Protein AF-A0A952MXB7-F1 (afdb_monomer)

Mean predicted aligned error: 5.6 Å

Radius of gyration: 22.96 Å; Cα contacts (8 Å, |Δi|>4): 445; chains: 1; bounding box: 54×42×64 Å

Structure (mmCIF, N/CA/C/O backbone):
data_AF-A0A952MXB7-F1
#
_entry.id   AF-A0A952MXB7-F1
#
loop_
_atom_site.group_PDB
_atom_site.id
_atom_site.type_symbol
_atom_site.label_atom_id
_atom_site.label_alt_id
_atom_site.label_comp_id
_atom_site.label_asym_id
_atom_site.label_entity_id
_atom_site.label_seq_id
_atom_site.pdbx_PDB_ins_code
_atom_site.Cartn_x
_atom_site.Cartn_y
_atom_site.Cartn_z
_atom_site.occupancy
_atom_site.B_iso_or_equiv
_atom_site.auth_seq_id
_atom_site.auth_comp_id
_atom_site.auth_asym_id
_atom_site.auth_atom_id
_atom_site.pdbx_PDB_model_num
ATOM 1 N N . MET A 1 1 ? -12.093 -5.273 -10.215 1.00 31.50 1 MET A N 1
ATOM 2 C CA . MET A 1 1 ? -11.110 -5.907 -9.303 1.00 31.50 1 MET A CA 1
ATOM 3 C C . MET A 1 1 ? -10.272 -6.924 -10.078 1.00 31.50 1 MET A C 1
ATOM 5 O O . MET A 1 1 ? -10.549 -8.117 -10.030 1.00 31.50 1 MET A O 1
ATOM 9 N N . LYS A 1 2 ? -9.270 -6.465 -10.840 1.00 29.22 2 LYS A N 1
ATOM 10 C CA . LYS A 1 2 ? -8.256 -7.355 -11.421 1.00 29.22 2 LYS A CA 1
ATOM 11 C C . LYS A 1 2 ? -7.166 -7.580 -10.369 1.00 29.22 2 LYS A C 1
ATOM 13 O O . LYS A 1 2 ? -6.395 -6.688 -10.064 1.00 29.22 2 LYS A O 1
ATOM 18 N N . ARG A 1 3 ? -7.217 -8.777 -9.780 1.00 37.22 3 ARG A N 1
ATOM 19 C CA . ARG A 1 3 ? -6.098 -9.594 -9.290 1.00 37.22 3 ARG A CA 1
ATOM 20 C C . ARG A 1 3 ? -4.976 -8.861 -8.527 1.00 37.22 3 ARG A C 1
ATOM 22 O O . ARG A 1 3 ? -3.886 -8.675 -9.049 1.00 37.22 3 ARG A O 1
ATOM 29 N N . ILE A 1 4 ? -5.149 -8.726 -7.209 1.00 41.25 4 ILE A N 1
ATOM 30 C CA . ILE A 1 4 ? -4.092 -9.254 -6.331 1.00 41.25 4 ILE A CA 1
ATOM 31 C C . ILE A 1 4 ? -4.212 -10.775 -6.474 1.00 41.25 4 ILE A C 1
ATOM 33 O O . ILE A 1 4 ? -4.969 -11.427 -5.759 1.00 41.25 4 ILE A O 1
ATOM 37 N N . GLU A 1 5 ? -3.593 -11.330 -7.516 1.00 37.69 5 GLU A N 1
ATOM 38 C CA . GLU A 1 5 ? -3.485 -12.775 -7.677 1.00 37.69 5 GLU A CA 1
ATOM 39 C C . GLU A 1 5 ? -2.505 -13.247 -6.612 1.00 37.69 5 GLU A C 1
ATOM 41 O O . GLU A 1 5 ? -1.284 -13.193 -6.787 1.00 37.69 5 GLU A O 1
ATOM 46 N N . ILE A 1 6 ? -3.037 -13.622 -5.453 1.00 42.53 6 ILE A N 1
ATOM 47 C CA . ILE A 1 6 ? -2.193 -14.060 -4.359 1.00 42.53 6 ILE A CA 1
ATOM 48 C C . ILE A 1 6 ? -1.683 -15.465 -4.697 1.00 42.53 6 ILE A C 1
ATOM 50 O O . ILE A 1 6 ? -2.365 -16.467 -4.491 1.00 42.53 6 ILE A O 1
ATOM 54 N N . LYS A 1 7 ? -0.503 -15.540 -5.324 1.00 35.44 7 LYS A N 1
ATOM 55 C CA . LYS A 1 7 ? 0.153 -16.814 -5.643 1.00 35.44 7 LYS A CA 1
ATOM 56 C C . LYS A 1 7 ? 0.918 -17.291 -4.406 1.00 35.44 7 LYS A C 1
ATOM 58 O O . LYS A 1 7 ? 1.881 -16.649 -3.991 1.00 35.44 7 LYS A O 1
ATOM 63 N N . TYR A 1 8 ? 0.503 -18.426 -3.849 1.00 50.00 8 TYR A N 1
ATOM 64 C CA . TYR A 1 8 ? 1.076 -19.029 -2.644 1.00 50.00 8 TYR A CA 1
ATOM 65 C C . TYR A 1 8 ? 1.918 -20.263 -2.948 1.00 50.00 8 TYR A C 1
ATOM 67 O O . TYR A 1 8 ? 1.489 -21.134 -3.700 1.00 50.00 8 TYR A O 1
ATOM 75 N N . LYS A 1 9 ? 3.076 -20.383 -2.290 1.00 36.03 9 LYS A N 1
ATOM 76 C CA . LYS A 1 9 ? 3.801 -21.651 -2.142 1.00 36.03 9 LYS A CA 1
ATOM 77 C C . LYS A 1 9 ? 3.399 -22.282 -0.804 1.00 36.03 9 LYS A C 1
ATOM 79 O O . LYS A 1 9 ? 3.730 -21.727 0.235 1.00 36.03 9 LYS A O 1
ATOM 84 N N . GLU A 1 10 ? 2.627 -23.372 -0.876 1.00 35.47 10 GLU A N 1
ATOM 85 C CA . GLU A 1 10 ? 2.852 -24.671 -0.195 1.00 35.47 10 GLU A CA 1
ATOM 86 C C . GLU A 1 10 ? 1.584 -25.486 0.134 1.00 35.47 10 GLU A C 1
ATOM 88 O O . GLU A 1 10 ? 1.732 -26.687 0.317 1.00 35.47 10 GLU A O 1
ATOM 93 N N . LYS A 1 11 ? 0.346 -24.954 0.132 1.00 36.06 11 LYS A N 1
ATOM 94 C CA . LYS A 1 11 ? -0.869 -25.779 0.408 1.00 36.06 11 LYS A CA 1
ATOM 95 C C . LYS A 1 11 ? -2.176 -25.305 -0.264 1.00 36.06 11 LYS A C 1
ATOM 97 O O . LYS A 1 11 ? -3.197 -25.155 0.399 1.00 36.06 11 LYS A O 1
ATOM 102 N N . GLY A 1 12 ? -2.170 -25.110 -1.582 1.00 51.19 12 GLY A N 1
ATOM 103 C CA . GLY A 1 12 ? -3.381 -24.762 -2.344 1.00 51.19 12 GLY A CA 1
ATOM 104 C C . GLY A 1 12 ? -3.705 -23.261 -2.361 1.00 51.19 12 GLY A C 1
ATOM 105 O O . GLY A 1 12 ? -3.232 -22.482 -1.535 1.00 51.19 12 GLY A O 1
ATOM 106 N N . TYR A 1 13 ? -4.459 -22.838 -3.376 1.00 57.91 13 TYR A N 1
ATOM 107 C CA . TYR A 1 13 ? -4.783 -21.434 -3.630 1.00 57.91 13 TYR A CA 1
ATOM 108 C C . TYR A 1 13 ? -5.921 -20.969 -2.713 1.00 57.91 13 TYR A C 1
ATOM 110 O O . TYR A 1 13 ? -7.040 -21.465 -2.822 1.00 57.91 13 TYR A O 1
ATOM 118 N N . TYR A 1 14 ? -5.664 -19.988 -1.843 1.00 61.75 14 TYR A N 1
ATOM 119 C CA . TYR A 1 14 ? -6.739 -19.295 -1.134 1.00 61.75 14 TYR A CA 1
ATOM 120 C C . TYR A 1 14 ? -7.438 -18.315 -2.078 1.00 61.75 14 TYR A C 1
ATOM 122 O O . TYR A 1 14 ? -6.826 -17.394 -2.619 1.00 61.75 14 TYR A O 1
ATOM 130 N N . THR A 1 15 ? -8.745 -18.477 -2.229 1.00 82.19 15 THR A N 1
ATOM 131 C CA . THR A 1 15 ? -9.635 -17.438 -2.749 1.00 82.19 15 THR A CA 1
ATOM 132 C C . THR A 1 15 ? -9.718 -16.279 -1.755 1.00 82.19 15 THR A C 1
ATOM 134 O O . THR A 1 15 ? -9.583 -16.466 -0.544 1.00 82.19 15 THR A O 1
ATOM 137 N N . LEU A 1 16 ? -10.009 -15.073 -2.250 1.00 84.12 16 LEU A N 1
ATOM 138 C CA . LEU A 1 16 ? -10.206 -13.894 -1.399 1.00 84.12 16 LEU A CA 1
ATOM 139 C C . LEU A 1 16 ? -11.258 -14.145 -0.306 1.00 84.12 16 LEU A C 1
ATOM 141 O O . LEU A 1 16 ? -11.043 -13.808 0.853 1.00 84.12 16 LEU A O 1
ATOM 145 N N . SER A 1 17 ? -12.347 -14.833 -0.653 1.00 87.81 17 SER A N 1
ATOM 146 C CA . SER A 1 17 ? -13.407 -15.179 0.294 1.00 87.81 17 SER A CA 1
ATOM 147 C C . SER A 1 17 ? -12.966 -16.169 1.374 1.00 87.81 17 SER A C 1
ATOM 149 O O . SER A 1 17 ? -13.490 -16.123 2.484 1.00 87.81 17 SER A O 1
ATOM 151 N N . GLN A 1 18 ? -12.012 -17.065 1.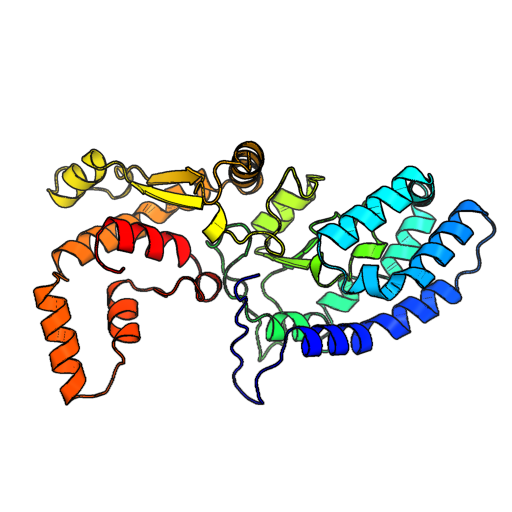095 1.00 90.12 18 GLN A N 1
ATOM 152 C CA . GLN A 1 18 ? -11.422 -17.905 2.145 1.00 90.12 18 GLN A CA 1
ATOM 153 C C . GLN A 1 18 ? -10.598 -17.058 3.119 1.00 90.12 18 GLN A C 1
ATOM 155 O O . GLN A 1 18 ? -10.765 -17.206 4.328 1.00 90.12 18 GLN A O 1
ATOM 160 N N . VAL A 1 19 ? -9.791 -16.120 2.610 1.00 91.50 19 VAL A N 1
ATOM 161 C CA . VAL A 1 19 ? -9.003 -15.201 3.448 1.00 91.50 19 VAL A CA 1
ATOM 162 C C . VAL A 1 19 ? -9.908 -14.347 4.339 1.00 91.50 19 VAL A C 1
ATOM 164 O O . VAL A 1 19 ? -9.654 -14.233 5.535 1.00 91.50 19 VAL A O 1
ATOM 167 N N . GLU A 1 20 ? -10.993 -13.792 3.793 1.00 95.00 20 GLU A N 1
ATOM 168 C CA . GLU A 1 20 ? -11.977 -13.010 4.557 1.00 95.00 20 GLU A CA 1
ATOM 169 C C . GLU A 1 20 ? -12.606 -13.828 5.695 1.00 95.00 20 GLU A C 1
ATOM 171 O O . GLU A 1 20 ? -12.707 -13.345 6.828 1.00 95.00 20 GLU A O 1
ATOM 176 N N . ARG A 1 21 ? -13.000 -15.080 5.419 1.00 95.69 21 ARG A N 1
ATOM 177 C CA . ARG A 1 21 ? -13.576 -15.979 6.431 1.00 95.69 21 ARG A CA 1
ATOM 178 C C . ARG A 1 21 ? -12.585 -16.297 7.545 1.00 95.69 21 ARG A C 1
ATOM 180 O O . ARG A 1 21 ? -12.950 -16.217 8.718 1.00 95.69 21 ARG A O 1
ATOM 187 N N . GLU A 1 22 ? -11.342 -16.620 7.200 1.00 96.12 22 GLU A N 1
ATOM 188 C CA . GLU A 1 22 ? -10.300 -16.889 8.194 1.00 96.12 22 GLU A CA 1
ATOM 189 C C . GLU A 1 22 ? -9.961 -15.645 9.014 1.00 96.12 22 GLU A C 1
ATOM 191 O O . GLU A 1 22 ? -9.894 -15.714 10.242 1.00 96.12 22 GLU A O 1
ATOM 196 N N . PHE A 1 23 ? -9.834 -14.483 8.367 1.00 97.00 23 PHE A N 1
ATOM 197 C CA . PHE A 1 23 ? -9.598 -13.219 9.058 1.00 97.00 23 PHE A CA 1
ATOM 198 C C . PHE A 1 23 ? -10.696 -12.943 10.092 1.00 97.00 23 PHE A C 1
ATOM 200 O O . PHE A 1 23 ? -10.390 -12.656 11.254 1.00 97.00 23 PHE A O 1
ATOM 207 N N . LEU A 1 24 ? -11.972 -13.102 9.712 1.00 97.94 24 LEU A N 1
ATOM 208 C CA . LEU A 1 24 ? -13.101 -12.977 10.636 1.00 97.94 24 LEU A CA 1
ATOM 209 C C . LEU A 1 24 ? -12.998 -13.959 11.803 1.00 97.94 24 LEU A C 1
ATOM 211 O O . LEU A 1 24 ? -13.116 -13.530 12.953 1.00 97.94 24 LEU A O 1
ATOM 215 N N . ALA A 1 25 ? -12.740 -15.242 11.537 1.00 97.81 25 ALA A N 1
ATOM 216 C CA . ALA A 1 25 ? -12.610 -16.262 12.578 1.00 97.81 25 ALA A CA 1
ATOM 217 C C . ALA A 1 25 ? -11.509 -15.915 13.601 1.00 97.81 25 ALA A C 1
ATOM 219 O O . ALA A 1 25 ? -11.674 -16.132 14.802 1.00 97.81 25 ALA A O 1
ATOM 220 N N . LEU A 1 26 ? -10.410 -15.302 13.148 1.00 96.88 26 LEU A N 1
ATOM 221 C CA . LEU A 1 26 ? -9.270 -14.930 13.989 1.00 96.88 26 LEU A CA 1
ATOM 222 C C . LEU A 1 26 ? -9.509 -13.696 14.877 1.00 96.88 26 LEU A C 1
ATOM 224 O O . LEU A 1 26 ? -8.910 -13.586 15.959 1.00 96.88 26 LEU A O 1
ATOM 228 N N . VAL A 1 27 ? -10.318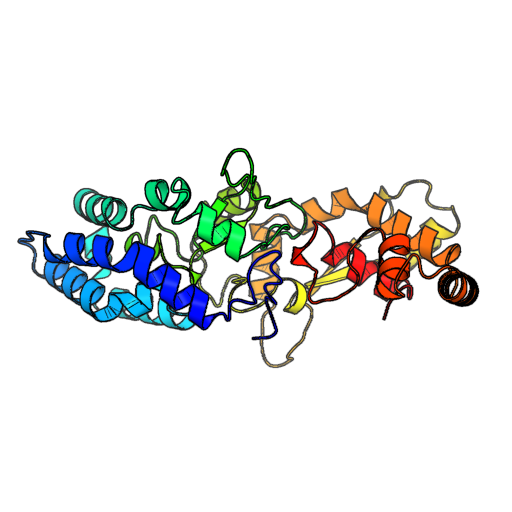 -12.727 14.431 1.00 97.75 27 VAL A N 1
ATOM 229 C CA . VAL A 1 27 ? -10.434 -11.418 15.110 1.00 97.75 27 VAL A CA 1
ATOM 230 C C . VAL A 1 27 ? -11.820 -11.131 15.684 1.00 97.75 27 VAL A C 1
ATOM 232 O O . VAL A 1 27 ? -11.905 -10.560 16.778 1.00 97.75 27 VAL A O 1
ATOM 235 N N . LYS A 1 28 ? -12.894 -11.555 15.008 1.00 98.25 28 LYS A N 1
ATOM 236 C CA . LYS A 1 28 ? -14.275 -11.184 15.344 1.00 98.25 28 LYS A CA 1
ATOM 237 C C . LYS A 1 28 ? -14.696 -11.627 16.750 1.00 98.25 28 LYS A C 1
ATOM 239 O O . LYS A 1 28 ? -15.099 -10.744 17.509 1.00 98.25 28 LYS A O 1
ATOM 244 N N . PRO A 1 29 ? -14.529 -12.900 17.178 1.00 98.25 29 PRO A N 1
ATOM 245 C CA . PRO A 1 29 ? -15.079 -13.358 18.461 1.00 98.25 29 PRO A CA 1
ATOM 246 C C . PRO A 1 29 ? -14.534 -12.579 19.664 1.00 98.25 29 PRO A C 1
ATOM 248 O O . PRO A 1 29 ? -15.246 -12.270 20.618 1.00 98.25 29 PRO A O 1
ATOM 251 N N . THR A 1 30 ? -13.248 -12.213 19.617 1.00 97.75 30 THR A N 1
ATOM 252 C CA . THR A 1 30 ? -12.612 -11.444 20.696 1.00 97.75 30 THR A CA 1
ATOM 253 C C . THR A 1 30 ? -13.116 -10.005 20.746 1.00 97.75 30 THR A C 1
ATOM 255 O O . THR A 1 30 ? -13.335 -9.478 21.837 1.00 97.75 30 THR A O 1
ATOM 258 N N . ILE A 1 31 ? -13.262 -9.362 19.586 1.00 98.50 31 ILE A N 1
ATOM 259 C CA . ILE A 1 31 ? -13.729 -7.976 19.488 1.00 98.50 31 ILE A CA 1
ATOM 260 C C . ILE A 1 31 ? -15.191 -7.892 19.924 1.00 98.50 31 ILE A C 1
ATOM 262 O O . ILE A 1 31 ? -15.523 -7.065 20.770 1.00 98.50 31 ILE A O 1
ATOM 266 N N . GLU A 1 32 ? -16.031 -8.791 19.415 1.00 98.50 32 GLU A N 1
ATOM 267 C CA . GLU A 1 32 ? -17.460 -8.855 19.713 1.00 98.50 32 GLU A CA 1
ATOM 268 C C . GLU A 1 32 ? -17.717 -9.023 21.210 1.00 98.50 32 GLU A C 1
ATOM 270 O O . GLU A 1 32 ? -18.355 -8.167 21.820 1.00 98.50 32 GLU A O 1
ATOM 275 N N . ARG A 1 33 ? -17.103 -10.036 21.837 1.00 98.44 33 ARG A N 1
ATOM 276 C CA . ARG A 1 33 ? -17.197 -10.267 23.287 1.00 98.44 33 ARG A CA 1
ATOM 277 C C . ARG A 1 33 ? -16.775 -9.044 24.102 1.00 98.44 33 ARG A C 1
ATOM 279 O O . ARG A 1 33 ? -17.396 -8.706 25.108 1.00 98.44 33 ARG A O 1
ATOM 286 N N . LYS A 1 34 ? -15.690 -8.375 23.701 1.00 98.38 34 LYS A N 1
ATOM 287 C CA . LYS A 1 34 ? -15.213 -7.185 24.414 1.00 98.38 34 LYS A CA 1
ATOM 288 C C . LYS A 1 34 ? -16.178 -6.011 24.259 1.00 98.38 34 LYS A C 1
ATOM 290 O O . LYS A 1 34 ? -16.410 -5.323 25.249 1.00 98.38 34 LYS A O 1
ATOM 295 N N . LEU A 1 35 ? -16.745 -5.794 23.071 1.00 98.19 35 LEU A N 1
ATOM 296 C CA . LEU A 1 35 ? -17.736 -4.742 22.828 1.00 98.19 35 LEU A CA 1
ATOM 297 C C . LEU A 1 35 ? -19.008 -4.972 23.646 1.00 98.19 35 LEU A C 1
ATOM 299 O O . LEU A 1 35 ? -19.450 -4.053 24.332 1.00 98.19 35 LEU A O 1
ATOM 303 N N . THR A 1 36 ? -19.556 -6.187 23.628 1.00 97.25 36 THR A N 1
ATOM 304 C CA . THR A 1 36 ? -20.791 -6.520 24.356 1.00 97.25 36 THR A CA 1
ATOM 305 C C . THR A 1 36 ? -20.612 -6.465 25.873 1.00 97.25 36 THR A C 1
ATOM 307 O O . THR A 1 36 ? -21.534 -6.081 26.585 1.00 97.25 36 THR A O 1
ATOM 310 N N . SER A 1 37 ? -19.406 -6.735 26.383 1.00 97.00 37 SER A N 1
ATOM 311 C CA . SER A 1 37 ? -19.099 -6.604 27.816 1.00 97.00 37 SER A CA 1
ATOM 312 C C . SER A 1 37 ? -18.952 -5.155 28.322 1.00 97.00 37 SER A C 1
ATOM 314 O O . SER A 1 37 ? -18.762 -4.930 29.522 1.00 97.00 37 SER A O 1
ATOM 316 N N . LEU A 1 38 ? -19.002 -4.141 27.443 1.00 95.75 38 LEU A N 1
ATOM 317 C CA . LEU A 1 38 ? -18.820 -2.746 27.846 1.00 95.75 38 LEU A CA 1
ATOM 318 C C . LEU A 1 38 ? -20.002 -2.233 28.678 1.00 95.75 38 LEU A C 1
ATOM 320 O O . LEU A 1 38 ? -21.058 -1.879 28.161 1.00 95.75 38 LEU A O 1
ATOM 324 N N . LYS A 1 39 ? -19.761 -2.028 29.974 1.00 94.25 39 LYS A N 1
ATOM 325 C CA . LYS A 1 39 ? -20.657 -1.241 30.829 1.00 94.25 39 LYS A CA 1
ATOM 326 C C . LYS A 1 39 ? -20.515 0.2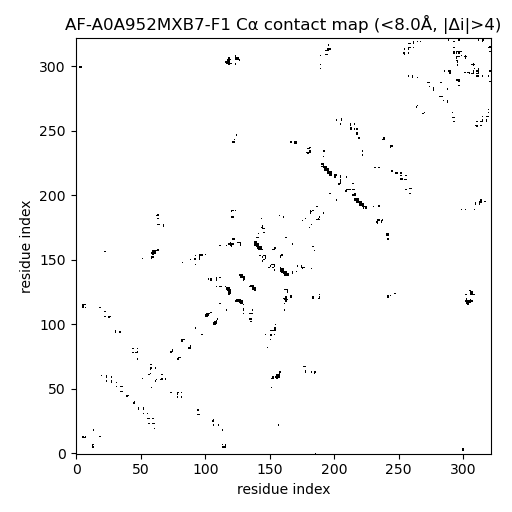49 30.495 1.00 94.25 39 LYS A C 1
ATOM 328 O O . LYS A 1 39 ? -19.442 0.841 30.673 1.00 94.25 39 LYS A O 1
ATOM 333 N N . LEU A 1 40 ? -21.588 0.848 29.978 1.00 95.50 40 LEU A N 1
ATOM 334 C CA . LEU A 1 40 ? -21.663 2.253 29.564 1.00 95.50 40 LEU A CA 1
ATOM 335 C C . LEU A 1 40 ? -22.868 2.925 30.225 1.00 95.50 40 LEU A C 1
ATOM 337 O O . LEU A 1 40 ? -23.932 2.325 30.304 1.00 95.50 40 LEU A O 1
ATOM 341 N N . ARG A 1 41 ? -22.720 4.175 30.679 1.00 92.31 41 ARG A N 1
ATOM 342 C CA . ARG A 1 41 ? -23.834 4.991 31.206 1.00 92.31 41 ARG A CA 1
ATOM 343 C C . ARG A 1 41 ? -24.397 5.943 30.144 1.00 92.31 41 ARG A C 1
ATOM 345 O O . ARG A 1 41 ? -25.606 6.043 29.987 1.00 92.31 41 ARG A O 1
ATOM 352 N N . ASN A 1 42 ? -23.520 6.571 29.358 1.00 96.06 42 ASN A N 1
ATOM 353 C CA . ASN A 1 42 ? -23.885 7.538 28.320 1.00 96.06 42 ASN A CA 1
ATOM 354 C C . ASN A 1 42 ? -24.651 6.886 27.146 1.00 96.06 42 ASN A C 1
ATOM 356 O O . ASN A 1 42 ? -24.165 5.925 26.543 1.00 96.06 42 ASN A O 1
ATOM 360 N N . LYS A 1 43 ? -25.818 7.450 26.798 1.00 95.69 43 LYS A N 1
ATOM 361 C CA . LYS A 1 43 ? -26.718 6.947 25.745 1.00 95.69 43 LYS A CA 1
ATOM 362 C C . LYS A 1 43 ? -26.065 6.934 24.356 1.00 95.69 43 LYS A C 1
ATOM 364 O O . LYS A 1 43 ? -26.128 5.909 23.689 1.00 95.69 43 LYS A O 1
ATOM 369 N N . LYS A 1 44 ? -25.359 8.001 23.955 1.00 96.31 44 LYS A N 1
ATOM 370 C CA . LYS A 1 44 ? -24.660 8.064 22.653 1.00 96.31 44 LYS A CA 1
ATOM 371 C C . LYS A 1 44 ? -23.568 6.995 22.540 1.00 96.31 44 LYS A C 1
ATOM 373 O O . LYS A 1 44 ? -23.489 6.312 21.525 1.00 96.31 44 LYS A O 1
ATOM 378 N N . ARG A 1 45 ? -22.788 6.768 23.606 1.00 97.50 45 ARG A N 1
ATOM 379 C CA . ARG A 1 45 ? -21.763 5.702 23.640 1.00 97.50 45 ARG A CA 1
ATOM 380 C C . ARG A 1 45 ? -22.382 4.310 23.519 1.00 97.50 45 ARG A C 1
ATOM 382 O O . ARG A 1 45 ? -21.847 3.482 22.787 1.00 97.50 45 ARG A O 1
ATOM 389 N N . LYS A 1 46 ? -23.507 4.057 24.203 1.00 97.62 46 LYS A N 1
ATOM 390 C CA . LYS A 1 46 ? -24.271 2.804 24.056 1.00 97.62 46 LYS A CA 1
ATOM 391 C C . LYS A 1 46 ? -24.726 2.613 22.610 1.00 97.62 46 LYS A C 1
ATOM 393 O O . LYS A 1 46 ? -24.445 1.573 22.028 1.00 97.62 46 LYS A O 1
ATOM 398 N N . SER A 1 47 ? -25.355 3.631 22.020 1.00 98.00 47 SER A N 1
ATOM 399 C CA . SER A 1 47 ? -25.818 3.599 20.629 1.00 98.00 47 SER A CA 1
ATOM 400 C C . SER A 1 47 ? -24.679 3.357 19.638 1.00 98.00 47 SER A C 1
ATOM 402 O O . SER A 1 47 ? -24.836 2.555 18.721 1.00 98.00 47 SER A O 1
ATOM 404 N N . LEU A 1 48 ? -23.513 3.982 19.843 1.00 98.19 48 LEU A N 1
ATOM 405 C CA . LEU A 1 48 ? -22.329 3.715 19.031 1.00 98.19 48 LEU A CA 1
ATOM 406 C C . LEU A 1 48 ? -21.895 2.251 19.148 1.00 98.19 48 LEU A C 1
ATOM 408 O O . LEU A 1 48 ? -21.749 1.596 18.126 1.00 98.19 48 LEU A O 1
ATOM 412 N N . VAL A 1 49 ? -21.736 1.710 20.361 1.00 98.38 49 VAL A N 1
ATOM 413 C CA . VAL A 1 49 ? -21.316 0.308 20.545 1.00 98.38 49 VAL A CA 1
ATOM 414 C C . VAL A 1 49 ? -22.320 -0.678 19.945 1.00 98.38 49 VAL A C 1
ATOM 416 O O . VAL A 1 49 ? -21.897 -1.606 19.264 1.00 98.38 49 VAL A O 1
ATOM 419 N N . ILE A 1 50 ? -23.628 -0.451 20.106 1.00 98.25 50 ILE A N 1
ATOM 420 C CA . ILE A 1 50 ? -24.675 -1.263 19.458 1.00 98.25 50 ILE A CA 1
ATOM 421 C C . ILE A 1 50 ? -24.508 -1.238 17.932 1.00 98.25 50 ILE A C 1
ATOM 423 O O . ILE A 1 50 ? -24.569 -2.278 17.272 1.00 98.25 50 ILE A O 1
ATOM 427 N N . ARG A 1 51 ? -24.232 -0.060 17.361 1.00 98.19 51 ARG A N 1
ATOM 428 C CA . ARG A 1 51 ? -23.986 0.090 15.923 1.00 98.19 51 ARG A CA 1
ATOM 429 C C . ARG A 1 51 ? -22.703 -0.613 15.469 1.00 98.19 51 ARG A C 1
ATOM 431 O O . ARG A 1 51 ? -22.702 -1.212 14.399 1.00 98.19 51 ARG A O 1
ATOM 438 N N . LEU A 1 52 ? -21.640 -0.588 16.278 1.00 98.50 52 LEU A N 1
ATOM 439 C CA . LEU A 1 52 ? -20.399 -1.318 15.993 1.00 98.50 52 LEU A CA 1
ATOM 440 C C . LEU A 1 52 ? -20.619 -2.838 16.010 1.00 98.50 52 LEU A C 1
ATOM 442 O O . LEU A 1 52 ? -20.156 -3.522 15.105 1.00 98.50 52 LEU A O 1
ATOM 446 N N . VAL A 1 53 ? -21.340 -3.364 17.006 1.00 98.38 53 VAL A N 1
ATOM 447 C CA . VAL A 1 53 ? -21.625 -4.806 17.124 1.00 98.38 53 VAL A CA 1
ATOM 448 C C . VAL A 1 53 ? -22.472 -5.291 15.946 1.00 98.38 53 VAL A C 1
ATOM 450 O O . VAL A 1 53 ? -22.087 -6.238 15.266 1.00 98.38 53 VAL A O 1
ATOM 453 N N . SER A 1 54 ? -23.569 -4.594 15.636 1.00 98.00 54 SER A N 1
ATOM 454 C CA . SER A 1 54 ? -24.465 -4.951 14.520 1.00 98.00 54 SER A CA 1
ATOM 455 C C . SER A 1 54 ? -23.807 -4.877 13.136 1.00 98.00 54 SER A C 1
ATOM 457 O O . SER A 1 54 ? -24.270 -5.529 12.208 1.00 98.00 54 SER A O 1
ATOM 459 N N . ASN A 1 55 ? -22.714 -4.120 12.987 1.00 98.50 55 ASN A N 1
ATOM 460 C CA . ASN A 1 55 ? -22.002 -3.939 11.718 1.00 98.50 55 ASN A CA 1
ATOM 461 C C . ASN A 1 55 ? -20.580 -4.517 11.748 1.00 98.50 55 ASN A C 1
ATOM 463 O O . ASN A 1 55 ? -19.737 -4.139 10.934 1.00 98.50 55 ASN A O 1
ATOM 467 N N . LEU A 1 56 ? -20.284 -5.432 12.677 1.00 98.38 56 LEU A N 1
ATOM 468 C CA . LEU A 1 56 ? -18.913 -5.880 12.911 1.00 98.38 56 LEU A CA 1
ATOM 469 C C . LEU A 1 56 ? -18.288 -6.579 11.690 1.00 98.38 56 LEU A C 1
ATOM 471 O O . LEU A 1 56 ? -17.101 -6.404 11.434 1.00 98.38 56 LEU A O 1
ATOM 475 N N . ASN A 1 57 ? -19.072 -7.307 10.889 1.00 98.38 57 ASN A N 1
ATOM 476 C CA . ASN A 1 57 ? -18.578 -7.889 9.634 1.00 98.38 57 ASN A CA 1
ATOM 477 C C . ASN A 1 57 ? -18.164 -6.799 8.633 1.00 98.38 57 ASN A C 1
ATOM 479 O O . ASN A 1 57 ? -17.057 -6.853 8.103 1.00 98.38 57 ASN A O 1
ATOM 483 N N . THR A 1 58 ? -19.009 -5.783 8.427 1.00 98.31 58 THR A N 1
ATOM 484 C CA . THR A 1 58 ? -18.695 -4.627 7.572 1.00 98.31 58 THR A CA 1
ATOM 485 C C . THR A 1 58 ? -17.445 -3.911 8.063 1.00 98.31 58 THR A C 1
ATOM 487 O O . THR A 1 58 ? -16.587 -3.569 7.265 1.00 98.31 58 THR A O 1
ATOM 490 N N . ILE A 1 59 ? -17.292 -3.736 9.375 1.00 98.56 59 ILE A N 1
ATOM 491 C CA . ILE A 1 59 ? -16.099 -3.123 9.964 1.00 98.56 59 ILE A CA 1
ATOM 492 C C . ILE A 1 59 ? -14.841 -3.940 9.661 1.00 98.56 59 ILE A C 1
ATOM 494 O O . ILE A 1 59 ? -13.821 -3.365 9.303 1.00 98.56 59 ILE A O 1
ATOM 498 N N . LEU A 1 60 ? -14.884 -5.264 9.817 1.00 98.56 60 LEU A N 1
ATOM 499 C CA . LEU A 1 60 ? -13.686 -6.106 9.751 1.00 98.56 60 LEU A CA 1
ATOM 500 C C . LEU A 1 60 ? -13.269 -6.473 8.323 1.00 98.56 60 LEU A C 1
ATOM 502 O O . LEU A 1 60 ? -12.071 -6.553 8.060 1.00 98.56 60 LEU A O 1
ATOM 506 N N . ILE A 1 61 ? -14.226 -6.695 7.421 1.00 97.94 61 ILE A N 1
ATOM 507 C CA . ILE A 1 61 ? -13.971 -7.151 6.042 1.00 97.94 61 ILE A CA 1
ATOM 508 C C . ILE A 1 61 ? -14.750 -6.365 4.977 1.00 97.94 61 ILE A C 1
ATOM 510 O O . ILE A 1 61 ? -14.779 -6.762 3.818 1.00 97.94 61 ILE A O 1
ATOM 514 N N . GLY A 1 62 ? -15.403 -5.256 5.324 1.00 97.06 62 GLY A N 1
ATOM 515 C CA . GLY A 1 62 ? -16.048 -4.403 4.327 1.00 97.06 62 GLY A CA 1
ATOM 516 C C . GLY A 1 62 ? -15.016 -3.777 3.395 1.00 97.06 62 GLY A C 1
ATOM 517 O O . GLY A 1 62 ? -13.984 -3.290 3.847 1.00 97.06 62 GLY A O 1
ATOM 518 N N . LYS A 1 63 ? -15.300 -3.770 2.089 1.00 95.25 63 LYS A N 1
ATOM 519 C CA . LYS A 1 63 ? -14.477 -3.074 1.086 1.00 95.25 63 LYS A CA 1
ATOM 520 C C . LYS A 1 63 ? -14.434 -1.563 1.366 1.00 95.25 63 LYS A C 1
ATOM 522 O O . LYS A 1 63 ? -15.346 -1.061 2.028 1.00 95.25 63 LYS A O 1
ATOM 527 N N . PRO A 1 64 ? -13.460 -0.811 0.819 1.00 94.00 64 PRO A N 1
ATOM 528 C CA . PRO A 1 64 ? -13.258 0.596 1.174 1.00 94.00 64 PRO A CA 1
ATOM 529 C C . PRO A 1 64 ? -14.527 1.458 1.113 1.00 94.00 64 PRO A C 1
ATOM 531 O O . PRO A 1 64 ? -14.837 2.139 2.085 1.00 94.00 64 PRO A O 1
ATOM 534 N N . LEU A 1 65 ? -15.327 1.352 0.045 1.00 94.62 65 LEU A N 1
ATOM 535 C CA . LEU A 1 65 ? -16.582 2.106 -0.083 1.00 94.62 65 LEU A CA 1
ATOM 536 C C . LEU A 1 65 ? -17.601 1.771 1.023 1.00 94.62 65 LEU A C 1
ATOM 538 O O . LEU A 1 65 ? -18.295 2.649 1.529 1.00 94.62 65 LEU A O 1
ATOM 542 N N . ALA A 1 66 ? -17.683 0.505 1.443 1.00 96.88 66 ALA A N 1
ATOM 543 C CA . ALA A 1 66 ? -18.560 0.099 2.541 1.00 96.88 66 ALA A CA 1
ATOM 544 C C . ALA A 1 66 ? -18.078 0.661 3.889 1.00 96.88 66 ALA A C 1
ATOM 546 O O . ALA A 1 66 ? -18.900 1.090 4.702 1.00 96.88 66 ALA A O 1
ATOM 547 N N . LEU A 1 67 ? -16.759 0.704 4.113 1.00 96.88 67 LEU A N 1
ATOM 548 C CA . LEU A 1 67 ? -16.164 1.325 5.300 1.00 96.88 67 LEU A CA 1
ATOM 549 C C . LEU A 1 67 ? -16.420 2.833 5.327 1.00 96.88 67 LEU A C 1
ATOM 551 O O . LEU A 1 67 ? -16.823 3.366 6.361 1.00 96.88 67 LEU A O 1
ATOM 555 N N . GLU A 1 68 ? -16.249 3.511 4.192 1.00 95.25 68 GLU A N 1
ATOM 556 C CA . GLU A 1 68 ? -16.523 4.940 4.072 1.00 95.25 68 GLU A CA 1
ATOM 557 C C . GLU A 1 68 ? -17.997 5.248 4.346 1.00 95.25 68 GLU A C 1
ATOM 559 O O . GLU A 1 68 ? -18.308 6.109 5.171 1.00 95.25 68 GLU A O 1
ATOM 564 N N . ASN A 1 69 ? -18.916 4.502 3.727 1.00 96.31 69 ASN A N 1
ATOM 565 C CA . ASN A 1 69 ? -20.352 4.649 3.957 1.00 96.31 69 ASN A CA 1
ATOM 566 C C . ASN A 1 69 ? -20.718 4.419 5.428 1.00 96.31 69 ASN A C 1
ATOM 568 O O . ASN A 1 69 ? -21.521 5.165 5.999 1.00 96.31 69 ASN A O 1
ATOM 572 N N . PHE A 1 70 ? -20.096 3.432 6.077 1.00 97.19 70 PHE A N 1
ATOM 573 C CA . PHE A 1 70 ? -20.277 3.187 7.504 1.00 97.19 70 PHE A CA 1
ATOM 574 C C . PHE A 1 70 ? -19.807 4.377 8.356 1.00 97.19 70 PHE A C 1
ATOM 576 O O . PHE A 1 70 ? -20.550 4.855 9.219 1.00 97.19 70 PHE A O 1
ATOM 583 N N . VAL A 1 71 ? -18.610 4.905 8.080 1.00 95.50 71 VAL A N 1
ATOM 584 C CA . VAL A 1 71 ? -18.051 6.086 8.756 1.00 95.50 71 VAL A CA 1
ATOM 585 C C . VAL A 1 71 ? -18.938 7.315 8.551 1.00 95.50 71 VAL A C 1
ATOM 587 O O . VAL A 1 71 ? -19.301 7.974 9.530 1.00 95.50 71 VAL A O 1
ATOM 590 N N . ARG A 1 72 ? -19.354 7.599 7.309 1.00 95.00 72 ARG A N 1
ATOM 591 C CA . ARG A 1 72 ? -20.275 8.697 6.973 1.00 95.00 72 ARG A CA 1
ATOM 592 C C . ARG A 1 72 ? -21.600 8.548 7.724 1.00 95.00 72 ARG A C 1
ATOM 594 O O . ARG A 1 72 ? -22.092 9.519 8.298 1.00 95.00 72 ARG A O 1
ATOM 601 N N . GLY A 1 73 ? -22.135 7.331 7.814 1.00 96.56 73 GLY A N 1
ATOM 602 C CA . GLY A 1 73 ? -23.352 7.025 8.566 1.00 96.56 73 GLY A CA 1
ATOM 603 C C . GLY A 1 73 ? -23.230 7.261 10.077 1.00 96.56 73 GLY A C 1
ATOM 604 O O . GLY A 1 73 ? -24.171 7.770 10.694 1.00 96.56 73 GLY A O 1
ATOM 605 N N . ILE A 1 74 ? -22.087 6.927 10.688 1.00 96.12 74 ILE A N 1
ATOM 606 C CA . ILE A 1 74 ? -21.804 7.240 12.101 1.00 96.12 74 ILE A CA 1
ATOM 607 C C . ILE A 1 74 ? -21.672 8.754 12.294 1.00 96.12 74 ILE A C 1
ATOM 609 O O . ILE A 1 74 ? -22.287 9.300 13.216 1.00 96.12 74 ILE A O 1
ATOM 613 N N . LYS A 1 75 ? -20.921 9.432 11.416 1.00 94.81 75 LYS A N 1
ATOM 614 C CA . LYS A 1 75 ? -20.718 10.887 11.453 1.00 94.81 75 LYS A CA 1
ATOM 615 C C . LYS A 1 75 ? -22.054 11.633 11.367 1.00 94.81 75 LYS A C 1
ATOM 617 O O . LYS A 1 75 ? -22.343 12.435 12.248 1.00 94.81 75 LYS A O 1
ATOM 622 N N . LYS A 1 76 ? -22.913 11.292 10.397 1.00 96.50 76 LYS A N 1
ATOM 623 C CA . LYS A 1 76 ? -24.249 11.896 10.214 1.00 96.50 76 LYS A CA 1
ATOM 624 C C . LYS A 1 76 ? -25.155 11.724 11.438 1.00 96.50 76 LYS A C 1
ATOM 626 O O . LYS A 1 76 ? -25.925 12.615 11.761 1.00 96.50 76 LYS A O 1
ATOM 631 N N . SER A 1 77 ? -25.042 10.601 12.149 1.00 95.81 77 SER A N 1
ATOM 632 C CA . SER A 1 77 ? -25.806 10.361 13.384 1.00 95.81 77 SER A CA 1
ATOM 633 C C . SER A 1 77 ? -25.264 11.084 14.630 1.00 95.81 77 SER A C 1
ATOM 635 O O . SER A 1 77 ? -25.815 10.919 15.716 1.00 95.81 77 SER A O 1
ATOM 637 N N . GLY A 1 78 ? -24.150 11.820 14.522 1.00 96.31 78 GLY A N 1
ATOM 638 C CA . GLY A 1 78 ? -23.493 12.483 15.657 1.00 96.31 78 GLY A CA 1
ATOM 639 C C . GLY A 1 78 ? -22.886 11.522 16.688 1.00 96.31 78 GLY A C 1
ATOM 640 O O . GLY A 1 78 ? -22.466 11.943 17.766 1.00 96.31 78 GLY A O 1
ATOM 641 N N . LEU A 1 79 ? -22.843 10.218 16.386 1.00 96.50 79 LEU A N 1
ATOM 642 C CA . LEU A 1 79 ? -22.286 9.199 17.275 1.00 96.50 79 LEU A CA 1
ATOM 643 C C . LEU A 1 79 ? -20.756 9.266 17.330 1.00 96.50 79 LEU A C 1
ATOM 645 O O . LEU A 1 79 ? -20.185 8.901 18.360 1.00 96.50 79 LEU A O 1
ATOM 649 N N . LEU A 1 80 ? -20.112 9.760 16.263 1.00 95.06 80 LEU A N 1
ATOM 650 C CA . LEU A 1 80 ? -18.654 9.881 16.172 1.00 95.06 80 LEU A CA 1
ATOM 651 C C . LEU A 1 80 ? -18.078 10.789 17.267 1.00 95.06 80 LEU A C 1
ATOM 653 O O . LEU A 1 80 ? -17.043 10.454 17.826 1.00 95.06 80 LEU A O 1
ATOM 657 N N . ASN A 1 81 ? -18.806 11.837 17.668 1.00 95.81 81 ASN A N 1
ATOM 658 C CA . ASN A 1 81 ? -18.423 12.771 18.740 1.00 95.81 81 ASN A CA 1
ATOM 659 C C . ASN A 1 81 ? -18.242 12.068 20.100 1.00 95.81 81 ASN A C 1
ATOM 661 O O . ASN A 1 81 ? -17.654 12.597 21.036 1.00 95.81 81 ASN A O 1
ATOM 665 N N . SER A 1 82 ? -18.737 10.831 20.246 1.00 95.88 82 SER A N 1
ATOM 666 C CA . SER A 1 82 ? -18.438 10.013 21.426 1.00 95.88 82 SER A CA 1
ATOM 667 C C . SER A 1 82 ? -16.940 9.723 21.578 1.00 95.88 82 SER A C 1
ATOM 669 O O . SER A 1 82 ? -16.509 9.407 22.687 1.00 95.88 82 SER A O 1
ATOM 671 N N . LEU A 1 83 ? -16.176 9.782 20.481 1.00 95.94 83 LEU A N 1
ATOM 672 C CA . LEU A 1 83 ? -14.739 9.513 20.426 1.00 95.94 83 LEU A CA 1
ATOM 673 C C . LEU A 1 83 ? -13.872 10.708 20.828 1.00 95.94 83 LEU A C 1
ATOM 675 O O . LEU A 1 83 ? -12.689 10.504 21.094 1.00 95.94 83 LEU A O 1
ATOM 679 N N . ASP A 1 84 ? -14.455 11.901 20.960 1.00 95.19 84 ASP A N 1
ATOM 680 C CA . ASP A 1 84 ? -13.760 13.088 21.476 1.00 95.19 84 ASP A CA 1
ATOM 681 C C . ASP A 1 84 ? -13.339 12.872 22.946 1.00 95.19 84 ASP A C 1
ATOM 683 O O . ASP A 1 84 ? -12.331 13.393 23.424 1.00 95.19 84 ASP A O 1
ATOM 687 N N . ASP A 1 85 ? -14.061 12.004 23.671 1.00 95.94 85 ASP A N 1
ATOM 688 C CA . ASP A 1 85 ? -13.630 11.502 24.973 1.00 95.94 85 ASP A CA 1
ATOM 689 C C . ASP A 1 85 ? -12.468 10.511 24.811 1.00 95.94 85 ASP A C 1
ATOM 691 O O . ASP A 1 85 ? -12.642 9.331 24.480 1.00 95.94 85 ASP A O 1
ATOM 695 N N . ARG A 1 86 ? -11.259 10.987 25.126 1.00 95.94 86 ARG A N 1
ATOM 696 C CA . ARG A 1 86 ? -10.018 10.207 25.029 1.00 95.94 86 ARG A CA 1
ATOM 697 C C . ARG A 1 86 ? -10.060 8.899 25.823 1.00 95.94 86 ARG A C 1
ATOM 699 O O . ARG A 1 86 ? -9.487 7.904 25.380 1.00 95.94 86 ARG A O 1
ATOM 706 N N . LYS A 1 87 ? -10.733 8.847 26.982 1.00 96.38 87 LYS A N 1
ATOM 707 C CA . LYS A 1 87 ? -10.831 7.613 27.789 1.00 96.38 87 LYS A CA 1
ATOM 708 C C . LYS A 1 87 ? -11.673 6.561 27.064 1.00 96.38 87 LYS A C 1
ATOM 710 O O . LYS A 1 87 ? -11.298 5.389 27.043 1.00 96.38 87 LYS A O 1
ATOM 715 N N . PHE A 1 88 ? -12.789 6.958 26.462 1.00 97.31 88 PHE A N 1
ATOM 716 C CA . PHE A 1 88 ? -13.662 6.081 25.694 1.00 97.31 88 PHE A CA 1
ATOM 717 C C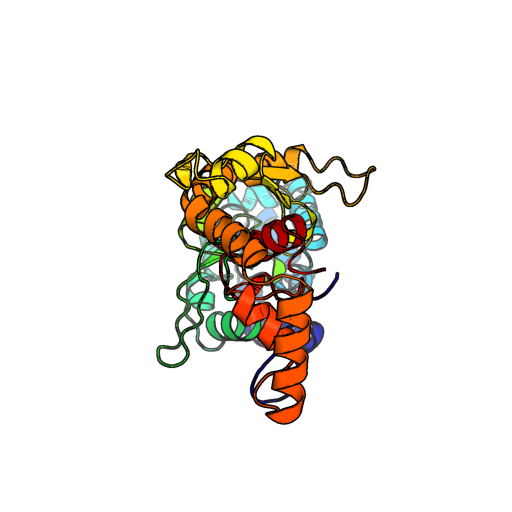 . PHE A 1 88 ? -13.029 5.664 24.363 1.00 97.31 88 PHE A C 1
ATOM 719 O O . PHE A 1 88 ? -13.018 4.469 24.065 1.00 97.31 88 PHE A O 1
ATOM 726 N N . SER A 1 89 ? -12.420 6.595 23.625 1.00 97.19 89 SER A N 1
ATOM 727 C CA . SER A 1 89 ? -11.656 6.279 22.411 1.00 97.19 89 SER A CA 1
ATOM 728 C C . SER A 1 89 ? -10.547 5.259 22.702 1.00 97.19 89 SER A C 1
ATOM 730 O O . SER A 1 89 ? -10.505 4.192 22.088 1.00 97.19 89 SER A O 1
ATOM 732 N N . ASN A 1 90 ? -9.760 5.469 23.767 1.00 97.38 90 ASN A N 1
ATOM 733 C CA . ASN A 1 90 ? -8.740 4.514 24.212 1.00 97.38 90 ASN A CA 1
ATOM 734 C C . ASN A 1 90 ? -9.310 3.134 24.583 1.00 97.38 90 ASN A C 1
ATOM 736 O O . ASN A 1 90 ? -8.633 2.121 24.390 1.00 97.38 90 ASN A O 1
ATOM 740 N N . ARG A 1 91 ? -10.539 3.052 25.120 1.00 97.62 91 ARG A N 1
ATOM 741 C CA . ARG A 1 91 ? -11.203 1.756 25.360 1.00 97.62 91 ARG A CA 1
ATOM 742 C C . ARG A 1 91 ? -11.457 1.033 24.042 1.00 97.62 91 ARG A C 1
ATOM 744 O O . ARG A 1 91 ? -11.151 -0.153 23.967 1.00 97.62 91 ARG A O 1
ATOM 751 N N . LEU A 1 92 ? -11.950 1.723 23.012 1.00 98.19 92 LEU A N 1
ATOM 752 C CA . LEU A 1 92 ? -12.137 1.119 21.690 1.00 98.19 92 LEU A CA 1
ATOM 753 C C . LEU A 1 92 ? -10.803 0.710 21.059 1.00 98.19 92 LEU A C 1
ATOM 755 O O . LEU A 1 92 ? -10.704 -0.415 20.579 1.00 98.19 92 LEU A O 1
ATOM 759 N N . SER A 1 93 ? -9.750 1.524 21.162 1.00 97.81 93 SER A N 1
ATOM 760 C CA . SER A 1 93 ? -8.412 1.154 20.671 1.00 97.81 93 SER A CA 1
ATOM 761 C C . SER A 1 93 ? -7.859 -0.106 21.352 1.00 97.81 93 SER A C 1
ATOM 763 O O . SER A 1 93 ? -7.201 -0.927 20.718 1.00 97.81 93 SER A O 1
ATOM 765 N N . LYS A 1 94 ? -8.156 -0.323 22.643 1.00 97.94 94 LYS A N 1
ATOM 766 C CA . LYS A 1 94 ? -7.798 -1.564 23.363 1.00 97.94 94 LYS A CA 1
ATOM 767 C C . LYS A 1 94 ? -8.631 -2.780 22.935 1.00 97.94 94 LYS A C 1
ATOM 769 O O . LYS A 1 94 ? -8.196 -3.921 23.130 1.00 97.94 94 LYS A O 1
ATOM 774 N N . ILE A 1 95 ? -9.828 -2.560 22.396 1.00 98.44 95 ILE A N 1
ATOM 775 C CA . ILE A 1 95 ? -10.681 -3.614 21.836 1.00 98.44 95 ILE A CA 1
ATOM 776 C C . ILE A 1 95 ? -10.184 -3.987 20.440 1.00 98.44 95 ILE A C 1
ATOM 778 O O . ILE A 1 95 ? -9.819 -5.141 20.216 1.00 98.44 95 ILE A O 1
ATOM 782 N N . PHE A 1 96 ? -10.078 -3.000 19.552 1.00 98.19 96 PHE A N 1
ATOM 783 C CA . PHE A 1 96 ? -9.527 -3.104 18.200 1.00 98.19 96 PHE A CA 1
ATOM 784 C C . PHE A 1 96 ? -7.998 -2.961 18.231 1.00 98.19 96 PHE A C 1
ATOM 786 O O . PHE A 1 96 ? -7.403 -2.093 17.601 1.00 98.19 96 PHE A O 1
ATOM 793 N N . ASN A 1 97 ? -7.351 -3.805 19.033 1.00 97.00 97 ASN A N 1
ATOM 794 C CA . ASN A 1 97 ? -5.945 -3.675 19.409 1.00 97.00 97 ASN A CA 1
ATOM 795 C C . ASN A 1 97 ? -4.987 -3.994 18.246 1.00 97.00 97 ASN A C 1
ATOM 797 O O . ASN A 1 97 ? -4.475 -5.113 18.143 1.00 97.00 97 ASN A O 1
ATOM 801 N N . TYR A 1 98 ? -4.712 -2.994 17.405 1.00 96.94 98 TYR A N 1
ATOM 802 C CA . TYR A 1 98 ? -3.806 -3.109 16.261 1.00 96.94 98 TYR A CA 1
ATOM 803 C C . TYR A 1 98 ? -2.404 -3.590 16.654 1.00 96.94 98 TYR A C 1
ATOM 805 O O . TYR A 1 98 ? -1.858 -4.477 16.004 1.00 96.94 98 TYR A O 1
ATOM 813 N N . LYS A 1 99 ? -1.830 -3.077 17.753 1.00 96.25 99 LYS A N 1
ATOM 814 C CA . LYS A 1 99 ? -0.487 -3.478 18.212 1.00 96.25 99 LYS A CA 1
ATOM 815 C C . LYS A 1 99 ? -0.419 -4.983 18.498 1.00 96.25 99 LYS A C 1
ATOM 817 O O . LYS A 1 99 ? 0.506 -5.656 18.047 1.00 96.25 99 LYS A O 1
ATOM 822 N N . SER A 1 100 ? -1.418 -5.517 19.204 1.00 96.62 100 SER A N 1
ATOM 823 C CA . SER A 1 100 ? -1.535 -6.955 19.480 1.00 96.62 100 SER A CA 1
ATOM 824 C C . SER A 1 100 ? -1.814 -7.764 18.212 1.00 96.62 100 SER A C 1
ATOM 826 O O . SER A 1 100 ? -1.216 -8.822 18.027 1.00 96.62 100 SER A O 1
ATOM 828 N N . PHE A 1 101 ? -2.675 -7.261 17.323 1.00 97.56 101 PHE A N 1
ATOM 829 C CA . PHE A 1 101 ? -2.943 -7.882 16.027 1.00 97.56 101 PHE A CA 1
ATOM 830 C C . PHE A 1 101 ? -1.659 -8.013 15.196 1.00 9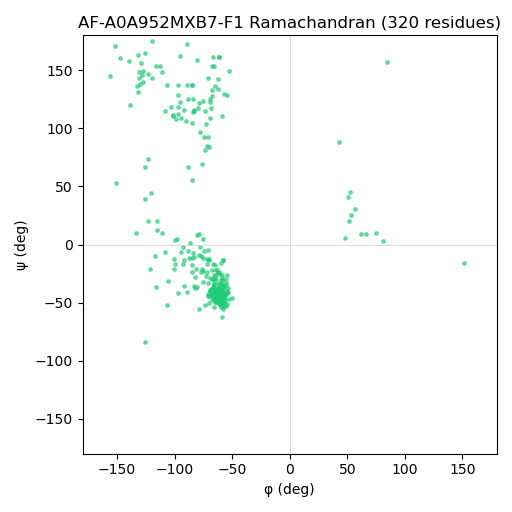7.56 101 PHE A C 1
ATOM 832 O O . PHE A 1 101 ? -1.287 -9.128 14.831 1.00 97.56 101 PHE A O 1
ATOM 839 N N . ARG A 1 102 ? -0.946 -6.903 14.965 1.00 95.25 102 ARG A N 1
ATOM 840 C CA . ARG A 1 102 ? 0.269 -6.840 14.141 1.00 95.25 102 ARG A CA 1
ATOM 841 C C . ARG A 1 102 ? 1.382 -7.734 14.691 1.00 95.25 102 ARG A C 1
ATOM 843 O O . ARG A 1 102 ? 2.074 -8.386 13.919 1.00 95.25 102 ARG A O 1
ATOM 850 N N . GLY A 1 103 ? 1.561 -7.760 16.013 1.00 94.06 103 GLY A N 1
ATOM 851 C CA . GLY A 1 103 ? 2.585 -8.580 16.670 1.00 94.06 103 GLY A CA 1
ATOM 852 C C . GLY A 1 103 ? 2.258 -10.075 16.740 1.00 94.06 103 GLY A C 1
ATOM 853 O O . GLY A 1 103 ? 3.126 -10.873 17.079 1.00 94.06 103 GLY A O 1
ATOM 854 N N . SER A 1 104 ? 1.020 -10.478 16.443 1.00 96.12 104 SER A N 1
ATOM 855 C CA . SER A 1 104 ? 0.601 -11.873 16.552 1.00 96.12 104 SER A CA 1
ATOM 856 C C . SER A 1 104 ? 0.967 -12.674 15.305 1.00 96.12 104 SER A C 1
ATOM 858 O O . SER A 1 104 ? 0.514 -12.366 14.199 1.00 96.12 104 SER A O 1
ATOM 860 N N . VAL A 1 105 ? 1.693 -13.779 15.510 1.00 95.31 105 VAL A N 1
ATOM 861 C CA . VAL A 1 105 ? 2.007 -14.760 14.457 1.00 95.31 105 VAL A CA 1
ATOM 862 C C . VAL A 1 105 ? 0.733 -15.272 13.777 1.00 95.31 105 VAL A C 1
ATOM 864 O O . VAL A 1 105 ? 0.672 -15.364 12.557 1.00 95.31 105 VAL A O 1
ATOM 867 N N . LYS A 1 106 ? -0.310 -15.548 14.570 1.00 94.88 106 LYS A N 1
ATOM 868 C CA . LYS A 1 106 ? -1.587 -16.105 14.103 1.00 94.88 106 LYS A CA 1
ATOM 869 C C . LYS A 1 106 ? -2.516 -15.072 13.454 1.00 94.88 106 LYS A C 1
ATOM 871 O O . LYS A 1 106 ? -3.560 -15.465 12.959 1.00 94.88 106 LYS A O 1
ATOM 876 N N . LYS A 1 107 ? -2.200 -13.770 13.517 1.00 95.88 107 LYS A N 1
ATOM 877 C CA . LYS A 1 107 ? -3.075 -12.701 13.001 1.00 95.88 107 LYS A CA 1
ATOM 878 C C . LYS A 1 107 ? -2.340 -11.800 12.018 1.00 95.88 107 LYS A C 1
ATOM 880 O O . LYS A 1 107 ? -2.420 -12.033 10.822 1.00 95.88 107 LYS A O 1
ATOM 885 N N . GLY A 1 108 ? -1.602 -10.800 12.496 1.00 95.50 108 GLY A N 1
ATOM 886 C CA . GLY A 1 108 ? -0.939 -9.824 11.633 1.00 95.50 108 GLY A CA 1
ATOM 887 C C . GLY A 1 108 ? 0.129 -10.437 10.732 1.00 95.50 108 GLY A C 1
ATOM 888 O O . GLY A 1 108 ? 0.153 -10.149 9.540 1.00 95.50 108 GLY A O 1
ATOM 889 N N . VAL A 1 109 ? 0.981 -11.314 11.271 1.00 95.31 109 VAL A N 1
ATOM 890 C CA . VAL A 1 109 ? 2.019 -11.993 10.470 1.00 95.31 109 VAL A CA 1
ATOM 891 C C . VAL A 1 109 ? 1.389 -12.990 9.501 1.00 95.31 109 VAL A C 1
ATOM 893 O O . VAL A 1 109 ? 1.807 -13.046 8.350 1.00 95.31 109 VAL A O 1
ATOM 896 N N . TRP A 1 110 ? 0.358 -13.728 9.934 1.00 94.50 110 TRP A N 1
ATOM 897 C CA . TRP A 1 110 ? -0.450 -14.569 9.046 1.00 94.50 110 TRP A CA 1
ATOM 898 C C . TRP A 1 110 ? -1.006 -13.748 7.879 1.00 94.50 110 TRP A C 1
ATOM 900 O O . TRP A 1 110 ? -0.732 -14.099 6.738 1.00 94.50 110 TRP A O 1
ATOM 910 N N . LEU A 1 111 ? -1.659 -12.608 8.137 1.00 94.19 111 LEU A N 1
ATOM 911 C CA . LEU A 1 111 ? -2.195 -11.748 7.080 1.00 94.19 111 LEU A CA 1
ATOM 912 C C . LEU A 1 111 ? -1.085 -11.251 6.145 1.00 94.19 111 LEU A C 1
ATOM 914 O O . LEU A 1 111 ? -1.262 -11.264 4.936 1.00 94.19 111 LEU A O 1
ATOM 918 N N . GLY A 1 112 ? 0.067 -10.842 6.680 1.00 93.19 112 GLY A N 1
ATOM 919 C CA . GLY A 1 112 ? 1.193 -10.379 5.865 1.00 93.19 112 GLY A CA 1
ATOM 920 C C . GLY A 1 112 ? 1.816 -11.474 4.991 1.00 93.19 112 GLY A C 1
ATOM 921 O O . GLY A 1 112 ? 2.212 -11.210 3.857 1.00 93.19 112 GLY A O 1
ATOM 922 N N . ASN A 1 113 ? 1.890 -12.709 5.493 1.00 91.19 113 ASN A N 1
ATOM 923 C CA . ASN A 1 113 ? 2.316 -13.875 4.712 1.00 91.19 113 ASN A CA 1
ATOM 924 C C . ASN A 1 113 ? 1.285 -14.230 3.643 1.00 91.19 113 ASN A C 1
ATOM 926 O O . ASN A 1 113 ? 1.659 -14.534 2.514 1.00 91.19 113 ASN A O 1
ATOM 930 N N . ILE A 1 114 ? 0.004 -14.155 4.007 1.00 88.50 114 ILE A N 1
ATOM 931 C CA . ILE A 1 114 ? -1.120 -14.349 3.104 1.00 88.50 114 ILE A CA 1
ATOM 932 C C . ILE A 1 114 ? -1.010 -13.314 1.969 1.00 88.50 114 ILE A C 1
ATOM 934 O O . ILE A 1 114 ? -0.681 -13.646 0.846 1.00 88.50 114 ILE A O 1
ATOM 938 N N . LEU A 1 115 ? -1.061 -12.018 2.238 1.00 88.31 115 LEU A N 1
ATOM 939 C CA . LEU A 1 115 ? -0.995 -11.013 1.170 1.00 88.31 115 LEU A CA 1
ATOM 940 C C . LEU A 1 115 ? 0.241 -11.123 0.250 1.00 88.31 115 LEU A C 1
ATOM 942 O O . LEU A 1 115 ? 0.121 -10.841 -0.939 1.00 88.31 115 LEU A O 1
ATOM 946 N N . SER A 1 116 ? 1.406 -11.548 0.766 1.00 88.69 116 SER A N 1
ATOM 947 C CA . SER A 1 116 ? 2.625 -11.807 -0.030 1.00 88.69 116 SER A CA 1
ATOM 948 C C . SER A 1 116 ? 3.068 -10.634 -0.925 1.00 88.69 116 SER A C 1
ATOM 950 O O . SER A 1 116 ? 3.771 -10.811 -1.922 1.00 88.69 116 SER A O 1
ATOM 952 N N . ILE A 1 117 ? 2.691 -9.415 -0.539 1.00 91.94 117 ILE A N 1
ATOM 953 C CA . ILE A 1 117 ? 3.093 -8.166 -1.184 1.00 91.94 117 ILE A CA 1
ATOM 954 C C . ILE A 1 117 ? 4.508 -7.837 -0.727 1.00 91.94 117 ILE A C 1
ATOM 956 O O . ILE A 1 117 ? 4.750 -7.701 0.469 1.00 91.94 117 ILE A O 1
ATOM 960 N N . LYS A 1 118 ? 5.440 -7.714 -1.674 1.00 95.31 118 LYS A N 1
ATOM 961 C CA . LYS A 1 118 ? 6.875 -7.503 -1.419 1.00 95.31 118 LYS A CA 1
ATOM 962 C C . LYS A 1 118 ? 7.357 -6.099 -1.773 1.00 95.31 118 LYS A C 1
ATOM 964 O O . LYS A 1 118 ? 8.507 -5.783 -1.473 1.00 95.31 118 LYS A O 1
ATOM 969 N N . ALA A 1 119 ? 6.508 -5.277 -2.382 1.00 95.56 119 ALA A N 1
ATOM 970 C CA . ALA A 1 119 ? 6.752 -3.862 -2.621 1.00 95.56 119 ALA A CA 1
ATOM 971 C C . ALA A 1 119 ? 5.679 -3.016 -1.927 1.00 95.56 119 ALA A C 1
ATOM 973 O O . ALA A 1 119 ? 4.508 -3.388 -1.902 1.00 95.56 119 ALA A O 1
ATOM 974 N N . CYS A 1 120 ? 6.074 -1.864 -1.389 1.00 96.44 120 CYS A N 1
ATOM 975 C CA . CYS A 1 120 ? 5.164 -0.902 -0.776 1.00 96.44 120 CYS A CA 1
ATOM 976 C C . CYS A 1 120 ? 4.038 -0.519 -1.747 1.00 96.44 120 CYS A C 1
ATOM 978 O O . CYS A 1 120 ? 4.319 -0.084 -2.863 1.00 96.44 120 CYS A O 1
ATOM 980 N N . LEU A 1 121 ? 2.778 -0.614 -1.311 1.00 94.38 121 LEU A N 1
ATOM 981 C CA . LEU A 1 121 ? 1.636 -0.305 -2.179 1.00 94.38 121 LEU A CA 1
ATOM 982 C C . LEU A 1 121 ? 1.456 1.190 -2.480 1.00 94.38 121 LEU A C 1
ATOM 984 O O . LEU A 1 121 ? 0.733 1.524 -3.413 1.00 94.38 121 LEU A O 1
ATOM 988 N N . TYR A 1 122 ? 2.088 2.082 -1.710 1.00 94.38 122 TYR A N 1
ATOM 989 C CA . TYR A 1 122 ? 1.995 3.527 -1.941 1.00 94.38 122 TYR A CA 1
ATOM 990 C C . TYR A 1 122 ? 3.063 4.065 -2.887 1.00 94.38 122 TYR A C 1
ATOM 992 O O . TYR A 1 122 ? 2.754 4.921 -3.709 1.00 94.38 122 TYR A O 1
ATOM 1000 N N . CYS A 1 123 ? 4.303 3.584 -2.766 1.00 95.25 123 CYS A N 1
ATOM 1001 C CA . CYS A 1 123 ? 5.431 4.131 -3.518 1.00 95.25 123 CYS A CA 1
ATOM 1002 C C . CYS A 1 123 ? 6.087 3.147 -4.475 1.00 95.25 123 CYS A C 1
ATOM 1004 O O . CYS A 1 123 ? 6.991 3.556 -5.176 1.00 95.25 123 CYS A O 1
ATOM 1006 N N . ASN A 1 124 ? 5.750 1.853 -4.428 1.00 96.06 124 ASN A N 1
ATOM 1007 C CA . ASN A 1 124 ? 6.402 0.765 -5.166 1.00 96.06 124 ASN A CA 1
ATOM 1008 C C . ASN A 1 124 ? 7.952 0.731 -5.106 1.00 96.06 124 ASN A C 1
ATOM 1010 O O . ASN A 1 124 ? 8.538 -0.138 -5.727 1.00 96.06 124 ASN A O 1
ATOM 1014 N N . SER A 1 125 ? 8.643 1.576 -4.332 1.00 96.19 125 SER A N 1
ATOM 1015 C CA . SER A 1 125 ? 10.113 1.698 -4.322 1.00 96.19 125 SER A CA 1
ATOM 1016 C C . SER A 1 125 ? 10.803 0.982 -3.160 1.00 96.19 125 SER A C 1
ATOM 1018 O O . SER A 1 125 ? 12.012 0.781 -3.178 1.00 96.19 125 SER A O 1
ATOM 1020 N N . GLN A 1 126 ? 10.044 0.551 -2.150 1.00 97.38 126 GLN A N 1
ATOM 1021 C CA . GLN A 1 126 ? 10.580 -0.036 -0.919 1.00 97.38 126 GLN A CA 1
ATOM 1022 C C . GLN A 1 126 ? 10.028 -1.438 -0.670 1.00 97.38 126 GLN A C 1
ATOM 1024 O O . GLN A 1 126 ? 8.871 -1.733 -0.977 1.00 97.38 126 GLN A O 1
ATOM 1029 N N . PHE A 1 127 ? 10.849 -2.300 -0.073 1.00 97.25 127 PHE A N 1
ATOM 1030 C CA . PHE A 1 127 ? 10.478 -3.674 0.249 1.00 97.25 127 PHE A CA 1
ATOM 1031 C C . PHE A 1 127 ? 9.458 -3.766 1.398 1.00 97.25 127 PHE A C 1
ATOM 1033 O O . PHE A 1 127 ? 9.558 -3.069 2.408 1.00 97.25 127 PHE A O 1
ATOM 1040 N N . THR A 1 128 ? 8.532 -4.720 1.288 1.00 95.56 128 THR A N 1
ATOM 1041 C CA . THR A 1 128 ? 7.585 -5.112 2.347 1.00 95.56 128 THR A CA 1
ATOM 1042 C C . THR A 1 128 ? 7.714 -6.604 2.650 1.00 95.56 128 THR A C 1
ATOM 1044 O O . THR A 1 128 ? 6.892 -7.420 2.253 1.00 95.56 128 THR A O 1
ATOM 1047 N N . LEU A 1 129 ? 8.791 -7.007 3.325 1.00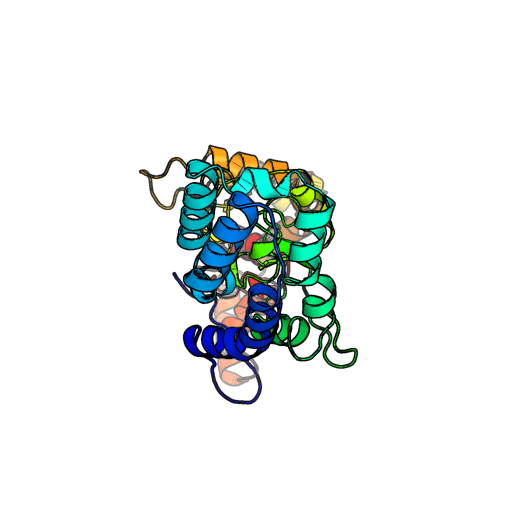 94.25 129 LEU A N 1
ATOM 1048 C CA . LEU A 1 129 ? 9.104 -8.424 3.511 1.00 94.25 129 LEU A CA 1
ATOM 1049 C C . LEU A 1 129 ? 8.461 -9.001 4.773 1.00 94.25 129 LEU A C 1
ATOM 1051 O O . LEU A 1 129 ? 8.511 -8.421 5.863 1.00 94.25 129 LEU A O 1
ATOM 1055 N N . SER A 1 130 ? 7.916 -10.204 4.624 1.00 91.56 130 SER A N 1
ATOM 1056 C CA . SER A 1 130 ? 7.502 -11.056 5.734 1.00 91.56 130 SER A CA 1
ATOM 1057 C C . SER A 1 130 ? 8.615 -12.066 6.024 1.00 91.56 130 SER A C 1
ATOM 1059 O O . SER A 1 130 ? 8.926 -12.926 5.200 1.00 91.56 130 SER A O 1
ATOM 1061 N N . LEU A 1 131 ? 9.261 -11.940 7.182 1.00 90.25 131 LEU A N 1
ATOM 1062 C CA . LEU A 1 131 ? 10.387 -12.774 7.591 1.00 90.25 131 LEU A CA 1
ATOM 1063 C C . LEU A 1 131 ? 9.870 -14.069 8.219 1.00 90.25 131 LEU A C 1
ATOM 1065 O O . LEU A 1 131 ? 9.282 -14.056 9.302 1.00 90.25 131 LEU A O 1
ATOM 1069 N N . THR A 1 132 ? 10.126 -15.197 7.560 1.00 83.44 132 THR A N 1
ATOM 1070 C CA . THR A 1 132 ? 9.626 -16.518 7.971 1.00 83.44 132 THR A CA 1
ATOM 1071 C C . THR A 1 132 ? 10.291 -17.022 9.252 1.00 83.44 132 THR A C 1
ATOM 1073 O O . THR A 1 132 ? 9.592 -17.366 10.203 1.00 83.44 132 THR A O 1
ATOM 1076 N N . LYS A 1 133 ? 11.632 -16.996 9.320 1.00 86.12 133 LYS A N 1
ATOM 1077 C CA . LYS A 1 133 ? 12.406 -17.475 10.483 1.00 86.12 133 LYS A CA 1
ATOM 1078 C C . LYS A 1 133 ? 12.075 -16.703 11.762 1.00 86.12 133 LYS A C 1
ATOM 1080 O O . LYS A 1 133 ? 11.762 -17.299 12.786 1.00 86.12 133 LYS A O 1
ATOM 1085 N N . SER A 1 134 ? 12.109 -15.372 11.695 1.00 88.12 134 SER A N 1
ATOM 1086 C CA . SER A 1 134 ? 11.849 -14.510 12.854 1.00 88.12 134 SER A CA 1
ATOM 1087 C C . SER A 1 134 ? 10.362 -14.241 13.099 1.00 88.12 134 SER A C 1
ATOM 1089 O O . SER A 1 134 ? 10.028 -13.656 14.128 1.00 88.12 134 SER A O 1
ATOM 1091 N N . LYS A 1 135 ? 9.474 -14.668 12.186 1.00 91.38 135 LYS A N 1
ATOM 1092 C CA . LYS A 1 135 ? 8.017 -14.453 12.229 1.00 91.38 135 LYS A CA 1
ATOM 1093 C C . LYS A 1 135 ? 7.657 -12.974 12.418 1.00 91.38 135 LYS A C 1
ATOM 1095 O O . LYS A 1 135 ? 6.816 -12.626 13.244 1.00 91.38 135 LYS A O 1
ATOM 1100 N N . LYS A 1 136 ? 8.327 -12.093 11.670 1.00 91.56 136 LYS A N 1
ATOM 1101 C CA . LYS A 1 136 ? 8.191 -10.630 11.766 1.00 91.56 136 LYS A CA 1
ATOM 1102 C C . LYS A 1 136 ? 7.907 -10.016 10.401 1.00 91.56 136 LYS A C 1
ATOM 1104 O O . LYS A 1 136 ? 8.394 -10.492 9.386 1.00 91.56 136 LYS A O 1
ATOM 1109 N N . LEU A 1 137 ? 7.166 -8.913 10.396 1.00 94.06 137 LEU A N 1
ATOM 1110 C CA . LEU A 1 137 ? 6.990 -8.060 9.220 1.00 94.06 137 LEU A CA 1
ATOM 1111 C C . LEU A 1 137 ? 7.980 -6.893 9.303 1.00 94.06 137 LEU A C 1
ATOM 1113 O O . LEU A 1 137 ? 8.009 -6.209 10.334 1.00 94.06 137 LEU A O 1
ATOM 1117 N N . THR A 1 138 ? 8.757 -6.656 8.242 1.00 94.62 138 THR A N 1
ATOM 1118 C CA . THR A 1 138 ? 9.691 -5.510 8.150 1.00 94.62 138 THR A CA 1
ATOM 1119 C C . THR A 1 138 ? 8.987 -4.187 7.851 1.00 94.62 138 THR A C 1
ATOM 1121 O O . THR A 1 138 ? 9.594 -3.125 7.928 1.00 94.62 138 THR A O 1
ATOM 1124 N N . TYR A 1 139 ? 7.704 -4.261 7.511 1.00 95.88 139 TYR A N 1
ATOM 1125 C CA . TYR A 1 139 ? 6.860 -3.162 7.070 1.00 95.88 139 TYR A CA 1
ATOM 1126 C C . TYR A 1 139 ? 5.670 -2.973 8.009 1.00 95.88 139 TYR A C 1
ATOM 1128 O O . TYR A 1 139 ? 5.451 -3.754 8.940 1.00 95.88 139 TYR A O 1
ATOM 1136 N N . THR A 1 140 ? 4.876 -1.940 7.775 1.00 94.94 140 THR A N 1
ATOM 1137 C CA . THR A 1 140 ? 3.678 -1.643 8.563 1.00 94.94 140 THR A CA 1
ATOM 1138 C C . THR A 1 140 ? 2.425 -1.825 7.732 1.00 94.94 140 THR A C 1
ATOM 1140 O O . THR A 1 140 ? 2.454 -1.687 6.513 1.00 94.94 140 THR A O 1
ATOM 1143 N N . PHE A 1 141 ? 1.315 -2.117 8.403 1.00 96.44 141 PHE A N 1
ATOM 1144 C CA . PHE A 1 141 ? 0.013 -1.886 7.801 1.00 96.44 141 PHE A CA 1
ATOM 1145 C C . PHE A 1 141 ? -0.409 -0.467 8.163 1.00 96.44 141 PHE A C 1
ATOM 1147 O O . PHE A 1 141 ? -0.723 -0.229 9.332 1.00 96.44 141 PHE A O 1
ATOM 1154 N N . ASP A 1 142 ? -0.355 0.447 7.203 1.00 95.81 142 ASP A N 1
ATOM 1155 C CA . ASP A 1 142 ? -0.973 1.764 7.341 1.00 95.81 142 ASP A CA 1
ATOM 1156 C C . ASP A 1 142 ? -2.498 1.621 7.429 1.00 95.81 142 ASP A C 1
ATOM 1158 O O . ASP A 1 142 ? -3.069 0.646 6.932 1.00 95.81 142 ASP A O 1
ATOM 1162 N N . HIS A 1 143 ? -3.144 2.582 8.082 1.00 95.38 143 HIS A N 1
ATOM 1163 C CA . HIS A 1 143 ? -4.595 2.665 8.166 1.00 95.38 143 HIS A CA 1
ATOM 1164 C C . HIS A 1 143 ? -5.092 3.718 7.181 1.00 95.38 143 HIS A C 1
ATOM 1166 O O . HIS A 1 143 ? -4.892 4.910 7.416 1.00 95.38 143 HIS A O 1
ATOM 1172 N N . PHE A 1 144 ? -5.793 3.300 6.122 1.00 94.62 144 PHE A N 1
ATOM 1173 C CA . PHE A 1 144 ? -6.338 4.250 5.150 1.00 94.62 144 PHE A CA 1
ATOM 1174 C C . PHE A 1 144 ? -7.233 5.297 5.838 1.00 94.62 144 PHE A C 1
ATOM 1176 O O . PHE A 1 144 ? -6.979 6.498 5.748 1.00 94.62 144 PHE A O 1
ATOM 1183 N N . PHE A 1 145 ? -8.212 4.821 6.606 1.00 94.62 145 PHE A N 1
ATOM 1184 C CA . PHE A 1 145 ? -8.967 5.573 7.599 1.00 94.62 145 PHE A CA 1
ATOM 1185 C C . PHE A 1 145 ? -8.176 5.608 8.917 1.00 94.62 145 PHE A C 1
ATOM 1187 O O . PHE A 1 145 ? -8.020 4.551 9.545 1.00 94.62 145 PHE A O 1
ATOM 1194 N N . PRO A 1 146 ? -7.718 6.787 9.382 1.00 94.00 146 PRO A N 1
ATOM 1195 C CA . PRO A 1 146 ? -6.803 6.893 10.515 1.00 94.00 146 PRO A CA 1
ATOM 1196 C C . PRO A 1 146 ? -7.339 6.244 11.794 1.00 94.00 146 PRO A C 1
ATOM 1198 O O . PRO A 1 146 ? -8.441 6.554 12.255 1.00 94.00 146 PRO A O 1
ATOM 1201 N N . GLN A 1 147 ? -6.528 5.390 12.427 1.00 93.31 147 GLN A N 1
ATOM 1202 C CA . GLN A 1 147 ? -6.899 4.718 13.682 1.00 93.31 147 GLN A CA 1
ATOM 1203 C C . GLN A 1 147 ? -7.147 5.688 14.851 1.00 93.31 147 GLN A C 1
ATOM 1205 O O . GLN A 1 147 ? -7.853 5.344 15.794 1.00 93.31 147 GLN A O 1
ATOM 1210 N N . THR A 1 148 ? -6.564 6.889 14.811 1.00 92.25 148 THR A N 1
ATOM 1211 C CA . THR A 1 148 ? -6.749 7.938 15.828 1.00 92.25 148 THR A CA 1
ATOM 1212 C C . THR A 1 148 ? -8.182 8.467 15.831 1.00 92.25 148 THR A C 1
ATOM 1214 O O . THR A 1 148 ? -8.745 8.704 16.897 1.00 92.25 148 THR A O 1
ATOM 1217 N N . LYS A 1 149 ? -8.784 8.586 14.643 1.00 93.38 149 LYS A N 1
ATOM 1218 C CA . LYS A 1 149 ? -10.149 9.078 14.428 1.00 93.38 149 LYS A CA 1
ATOM 1219 C C . LYS A 1 149 ? -11.179 7.952 14.411 1.00 93.38 149 LYS A C 1
ATOM 1221 O O . LYS A 1 149 ? -12.290 8.105 14.913 1.00 93.38 149 LYS A O 1
ATOM 1226 N N . TYR A 1 150 ? -10.796 6.798 13.869 1.00 96.00 150 TYR A N 1
ATOM 1227 C CA . TYR A 1 150 ? -11.656 5.629 13.708 1.00 96.00 150 TYR A CA 1
ATOM 1228 C C . TYR A 1 150 ? -11.009 4.388 14.340 1.00 96.00 150 TYR A C 1
ATOM 1230 O O . TYR A 1 150 ? -10.676 3.432 13.635 1.00 96.00 150 TYR A O 1
ATOM 1238 N N . PRO A 1 151 ? -10.849 4.338 15.677 1.00 97.38 151 PRO A N 1
ATOM 1239 C CA . PRO A 1 151 ? -10.199 3.213 16.355 1.00 97.38 151 PRO A CA 1
ATOM 1240 C C . PRO A 1 151 ? -10.910 1.880 16.097 1.00 97.38 151 PRO A C 1
ATOM 1242 O O . PRO A 1 151 ? -10.281 0.827 16.105 1.00 97.38 151 PRO A O 1
ATOM 1245 N N . PHE A 1 152 ? -12.211 1.912 15.798 1.00 98.12 152 PHE A N 1
ATOM 1246 C CA . PHE A 1 152 ? -12.983 0.730 15.421 1.00 98.12 152 PHE A CA 1
ATOM 1247 C C . PHE A 1 152 ? -12.627 0.153 14.037 1.00 98.12 152 PHE A C 1
ATOM 1249 O O . PHE A 1 152 ? -13.010 -0.973 13.751 1.00 98.12 152 PHE A O 1
ATOM 1256 N N . LEU A 1 153 ? -11.867 0.862 13.195 1.00 97.88 153 LEU A N 1
ATOM 1257 C CA . LEU A 1 153 ? -11.349 0.360 11.912 1.00 97.88 153 LEU A CA 1
ATOM 1258 C C . LEU A 1 153 ? -9.883 -0.101 11.990 1.00 97.88 153 LEU A C 1
ATOM 1260 O O . LEU A 1 153 ? -9.304 -0.495 10.977 1.00 97.88 153 LEU A O 1
ATOM 1264 N N . ALA A 1 154 ? -9.260 -0.080 13.173 1.00 97.56 154 ALA A N 1
ATOM 1265 C CA . ALA A 1 154 ? -7.826 -0.348 13.324 1.00 97.56 154 ALA A CA 1
ATOM 1266 C C . ALA A 1 154 ? -7.412 -1.801 12.996 1.00 97.56 154 ALA A C 1
ATOM 1268 O O . ALA A 1 154 ? -6.231 -2.075 12.779 1.00 97.56 154 ALA A O 1
ATOM 1269 N N . VAL A 1 155 ? -8.371 -2.734 12.960 1.00 97.81 155 VAL A N 1
ATOM 1270 C CA . VAL A 1 155 ? -8.181 -4.150 12.583 1.00 97.81 155 VAL A CA 1
ATOM 1271 C C . VAL A 1 155 ? -9.156 -4.528 11.457 1.00 97.81 155 VAL A C 1
ATOM 1273 O O . VAL A 1 155 ? -9.754 -5.598 11.460 1.00 97.81 155 VAL A O 1
ATOM 1276 N N . SER A 1 156 ? -9.373 -3.613 10.514 1.00 98.25 156 SER A N 1
ATOM 1277 C CA . SER A 1 156 ? -10.181 -3.854 9.318 1.00 98.25 156 SER A CA 1
ATOM 1278 C C . SER A 1 156 ? -9.281 -4.255 8.155 1.00 98.25 156 SER A C 1
ATOM 1280 O O . SER A 1 156 ? -8.376 -3.506 7.799 1.00 98.25 156 SER A O 1
ATOM 1282 N N . MET A 1 157 ? -9.508 -5.424 7.556 1.00 97.19 157 MET A N 1
ATOM 1283 C CA . MET A 1 157 ? -8.625 -5.990 6.531 1.00 97.19 157 MET A CA 1
ATOM 1284 C C . MET A 1 157 ? -8.415 -5.033 5.348 1.00 97.19 157 MET A C 1
ATOM 1286 O O . MET A 1 157 ? -7.283 -4.820 4.925 1.00 97.19 157 MET A O 1
ATOM 1290 N N . TYR A 1 158 ? -9.487 -4.395 4.875 1.00 96.06 158 TYR A N 1
ATOM 1291 C CA . TYR A 1 158 ? -9.447 -3.431 3.769 1.00 96.06 158 TYR A CA 1
ATOM 1292 C C . TYR A 1 158 ? -9.135 -1.993 4.200 1.00 96.06 158 TYR A C 1
ATOM 1294 O O . TYR A 1 158 ? -9.082 -1.099 3.360 1.00 96.06 158 TYR A O 1
ATOM 1302 N N . ASN A 1 159 ? -8.910 -1.758 5.493 1.00 96.62 159 ASN A N 1
ATOM 1303 C CA . ASN A 1 159 ? -8.317 -0.516 5.981 1.00 96.62 159 ASN A CA 1
ATOM 1304 C C . ASN A 1 159 ? -6.790 -0.620 6.119 1.00 96.62 159 ASN A C 1
ATOM 1306 O O . ASN A 1 159 ? -6.124 0.399 6.252 1.00 96.62 159 ASN A O 1
ATOM 1310 N N . LEU A 1 160 ? -6.246 -1.841 6.133 1.00 96.81 160 LEU A N 1
ATOM 1311 C CA . LEU A 1 160 ? -4.833 -2.122 6.358 1.00 96.81 160 LEU A CA 1
ATOM 1312 C C . LEU A 1 160 ? -4.080 -2.188 5.022 1.00 96.81 160 LEU A C 1
ATOM 1314 O O . LEU A 1 160 ? -4.331 -3.076 4.205 1.00 96.81 160 LEU A O 1
ATOM 1318 N N . ILE A 1 161 ? -3.141 -1.263 4.810 1.00 95.38 161 ILE A N 1
ATOM 1319 C CA . ILE A 1 161 ? -2.332 -1.156 3.588 1.00 95.38 161 ILE A CA 1
ATOM 1320 C C . ILE A 1 161 ? -0.884 -1.579 3.878 1.00 95.38 161 ILE A C 1
ATOM 1322 O O . ILE A 1 161 ? -0.202 -0.898 4.643 1.00 95.38 161 ILE A O 1
ATOM 1326 N N . PRO A 1 162 ? -0.373 -2.674 3.285 1.00 95.31 162 PRO A N 1
ATOM 1327 C CA . PRO A 1 162 ? 1.049 -3.012 3.341 1.00 95.31 162 PRO A CA 1
ATOM 1328 C C . PRO A 1 162 ? 1.920 -1.900 2.743 1.00 95.31 162 PRO A C 1
ATOM 1330 O O . PRO A 1 162 ? 1.924 -1.674 1.530 1.00 95.31 162 PRO A O 1
ATOM 1333 N N . CYS A 1 163 ? 2.684 -1.209 3.584 1.00 96.31 163 CYS A N 1
ATOM 1334 C CA . CYS A 1 163 ? 3.546 -0.124 3.132 1.00 96.31 163 CYS A CA 1
ATOM 1335 C C . CYS A 1 163 ? 4.828 -0.002 3.960 1.00 96.31 163 CYS A C 1
ATOM 1337 O O . CYS A 1 163 ? 4.920 -0.471 5.099 1.00 96.31 163 CYS A O 1
ATOM 1339 N N . CYS A 1 164 ? 5.831 0.663 3.389 1.00 97.12 164 CYS A N 1
ATOM 1340 C CA . CYS A 1 164 ? 7.059 0.989 4.103 1.00 97.12 164 CYS A CA 1
ATOM 1341 C C . CYS A 1 164 ? 6.799 2.003 5.233 1.00 97.12 164 CYS A C 1
ATOM 1343 O O . CYS A 1 164 ? 5.785 2.709 5.252 1.00 97.12 164 CYS A O 1
ATOM 1345 N N . ASN A 1 165 ? 7.741 2.081 6.177 1.00 96.19 165 ASN A N 1
ATOM 1346 C CA . ASN A 1 165 ? 7.622 2.965 7.339 1.00 96.19 165 ASN A CA 1
ATOM 1347 C C . ASN A 1 165 ? 7.546 4.442 6.936 1.00 96.19 165 ASN A C 1
ATOM 1349 O O . ASN A 1 165 ? 6.791 5.191 7.547 1.00 96.19 165 ASN A O 1
ATOM 1353 N N . TYR A 1 166 ? 8.290 4.840 5.901 1.00 96.12 166 TYR A N 1
ATOM 1354 C CA . TYR A 1 166 ? 8.292 6.207 5.387 1.00 96.12 166 TYR A CA 1
ATOM 1355 C C . TYR A 1 166 ? 6.898 6.638 4.909 1.00 96.12 166 TYR A C 1
ATOM 1357 O O . TYR A 1 166 ? 6.347 7.608 5.427 1.00 96.12 166 TYR A O 1
ATOM 1365 N N . CYS A 1 167 ? 6.267 5.863 4.016 1.00 96.50 167 CYS A N 1
ATOM 1366 C CA . CYS A 1 167 ? 4.920 6.170 3.530 1.00 96.50 167 CYS A CA 1
ATOM 1367 C C . CYS A 1 167 ? 3.878 6.165 4.659 1.00 96.50 167 CYS A C 1
ATOM 1369 O O . CYS A 1 167 ? 3.034 7.056 4.708 1.00 96.50 167 CYS A O 1
ATOM 1371 N N . ASN A 1 168 ? 3.957 5.211 5.596 1.00 95.75 168 ASN A N 1
ATOM 1372 C CA . ASN A 1 168 ? 3.067 5.177 6.763 1.00 95.75 168 ASN A CA 1
ATOM 1373 C C . ASN A 1 168 ? 3.203 6.450 7.619 1.00 95.75 168 ASN A C 1
ATOM 1375 O O . ASN A 1 168 ? 2.212 7.076 7.984 1.00 95.75 168 ASN A O 1
ATOM 1379 N N . GLN A 1 169 ? 4.435 6.874 7.919 1.00 94.44 169 GLN A N 1
ATOM 1380 C CA . GLN A 1 169 ? 4.684 8.094 8.692 1.00 94.44 169 GLN A CA 1
ATOM 1381 C C . GLN A 1 169 ? 4.190 9.343 7.962 1.00 94.44 169 GLN A C 1
ATOM 1383 O O . GLN A 1 169 ? 3.565 10.202 8.585 1.00 94.44 169 GLN A O 1
ATOM 1388 N N . ARG A 1 170 ? 4.421 9.438 6.650 1.00 93.56 170 ARG A N 1
ATOM 1389 C CA . ARG A 1 170 ? 3.931 10.547 5.826 1.00 93.56 170 ARG A CA 1
ATOM 1390 C C . ARG A 1 170 ? 2.409 10.646 5.885 1.00 93.56 170 ARG A C 1
ATOM 1392 O O . ARG A 1 170 ? 1.892 11.711 6.223 1.00 93.56 170 ARG A O 1
ATOM 1399 N N . LYS A 1 171 ? 1.710 9.534 5.638 1.00 92.56 171 LYS A N 1
ATOM 1400 C CA . LYS A 1 171 ? 0.243 9.483 5.640 1.00 92.56 171 LYS A CA 1
ATOM 1401 C C . LYS A 1 171 ? -0.373 9.662 7.024 1.00 92.56 171 LYS A C 1
ATOM 1403 O O . LYS A 1 171 ? -1.460 10.213 7.130 1.00 92.56 171 LYS A O 1
ATOM 1408 N N . SER A 1 172 ? 0.311 9.271 8.098 1.00 84.50 172 SER A N 1
ATOM 1409 C CA . SER A 1 172 ? -0.210 9.444 9.465 1.00 84.50 172 SER A CA 1
ATOM 1410 C C . SER A 1 172 ? -0.541 10.899 9.841 1.00 84.50 172 SER A C 1
ATOM 1412 O O . SER A 1 172 ? -1.207 11.132 10.848 1.00 84.50 172 SER A O 1
ATOM 1414 N N . LYS A 1 173 ? -0.089 11.866 9.031 1.00 74.69 173 LYS A N 1
ATOM 1415 C CA . LYS A 1 173 ? -0.336 13.304 9.173 1.00 74.69 173 LYS A CA 1
ATOM 1416 C C . LYS A 1 173 ? -1.561 13.811 8.397 1.00 74.69 173 LYS A C 1
ATOM 1418 O O . LYS A 1 173 ? -1.850 14.999 8.484 1.00 74.69 173 LYS A O 1
ATOM 1423 N N . SER A 1 174 ? -2.261 12.959 7.644 1.00 81.38 174 SER A N 1
ATOM 1424 C CA . SER A 1 174 ? -3.383 13.351 6.784 1.00 81.38 174 SER A CA 1
ATOM 1425 C C . SER A 1 174 ? -4.641 12.510 7.008 1.00 81.38 174 SER A C 1
ATOM 1427 O O . SER A 1 174 ? -4.601 11.370 7.474 1.00 81.38 174 SER A O 1
ATOM 1429 N N . GLU A 1 175 ? -5.792 13.091 6.666 1.00 83.50 175 GLU A N 1
ATOM 1430 C CA . GLU A 1 175 ? -7.115 12.489 6.869 1.00 83.50 175 GLU A CA 1
ATOM 1431 C C . GLU A 1 175 ? -7.885 12.316 5.558 1.00 83.50 175 GLU A C 1
ATOM 1433 O O . GLU A 1 175 ? -9.077 12.610 5.493 1.00 83.50 175 GLU A O 1
ATOM 1438 N N . TYR A 1 176 ? -7.204 11.833 4.522 1.00 85.62 176 TYR A N 1
ATOM 1439 C CA . TYR A 1 176 ? -7.811 11.697 3.205 1.00 85.62 176 TYR A CA 1
ATOM 1440 C C . TYR A 1 176 ? -9.006 10.737 3.162 1.00 85.62 176 TYR A C 1
ATOM 1442 O O . TYR A 1 176 ? -9.004 9.665 3.781 1.00 85.62 176 TYR A O 1
ATOM 1450 N N . LEU A 1 177 ? -9.998 11.118 2.366 1.00 85.38 177 LEU A N 1
ATOM 1451 C CA . LEU A 1 177 ? -11.128 10.302 1.946 1.00 85.38 177 LEU A CA 1
ATOM 1452 C C . LEU A 1 177 ? -10.817 9.525 0.657 1.00 85.38 177 LEU A C 1
ATOM 1454 O O . LEU A 1 177 ? -9.769 9.689 0.026 1.00 85.38 177 LEU A O 1
ATOM 1458 N N . LEU A 1 178 ? -11.732 8.627 0.276 1.00 87.25 178 LEU A N 1
ATOM 1459 C CA . LEU A 1 178 ? -11.556 7.762 -0.895 1.00 87.25 178 LEU A CA 1
ATOM 1460 C C . LEU A 1 178 ? -11.634 8.499 -2.226 1.00 87.25 178 LEU A C 1
ATOM 1462 O O . LEU A 1 178 ? -11.288 7.892 -3.229 1.00 87.25 178 LEU A O 1
ATOM 1466 N N . ASP A 1 179 ? -12.104 9.740 -2.260 1.00 85.88 179 ASP A N 1
ATOM 1467 C CA . ASP A 1 179 ? -12.108 10.644 -3.411 1.00 85.88 179 ASP A CA 1
ATOM 1468 C C . ASP A 1 179 ? -10.861 11.541 -3.466 1.00 85.88 179 ASP A C 1
ATOM 1470 O O . ASP A 1 179 ? -10.564 12.077 -4.528 1.00 85.88 179 ASP A O 1
ATOM 1474 N N . GLU A 1 180 ? -10.074 11.614 -2.388 1.00 88.50 180 GLU A N 1
ATOM 1475 C CA . GLU A 1 180 ? -8.919 12.516 -2.275 1.00 88.50 180 GLU A CA 1
ATOM 1476 C C . GLU A 1 180 ? -7.564 11.805 -2.400 1.00 88.50 180 GLU A C 1
ATOM 1478 O O . GLU A 1 180 ? -6.611 12.400 -2.896 1.00 88.50 180 GLU A O 1
ATOM 1483 N N . LEU A 1 181 ? -7.454 10.545 -1.964 1.00 89.44 181 LEU A N 1
ATOM 1484 C CA . LEU A 1 181 ? -6.223 9.750 -2.059 1.00 89.44 181 LEU A CA 1
ATOM 1485 C C . LEU A 1 181 ? -6.515 8.372 -2.645 1.00 89.44 181 LEU A C 1
ATOM 1487 O O . LEU A 1 181 ? -7.576 7.784 -2.418 1.00 89.44 181 LEU A O 1
ATOM 1491 N N . ILE A 1 182 ? -5.548 7.820 -3.372 1.00 86.12 182 ILE A N 1
ATOM 1492 C CA . ILE A 1 182 ? -5.653 6.454 -3.867 1.00 86.12 182 I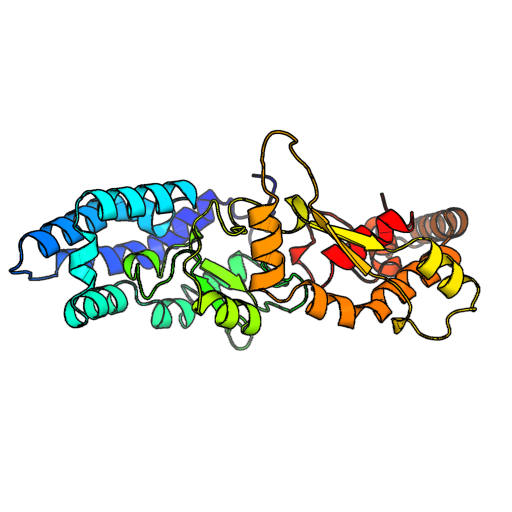LE A CA 1
ATOM 1493 C C . ILE A 1 182 ? -5.572 5.460 -2.714 1.00 86.12 182 ILE A C 1
ATOM 1495 O O . ILE A 1 182 ? -4.624 5.424 -1.929 1.00 86.12 182 ILE A O 1
ATOM 1499 N N . SER A 1 183 ? -6.589 4.606 -2.651 1.00 88.44 183 SER A N 1
ATOM 1500 C CA . SER A 1 183 ? -6.591 3.422 -1.808 1.00 88.44 183 SER A CA 1
ATOM 1501 C C . SER A 1 183 ? -6.176 2.219 -2.654 1.00 88.44 183 SER A C 1
ATOM 1503 O O . SER A 1 183 ? -6.929 1.862 -3.564 1.00 88.44 183 SER A O 1
ATOM 1505 N N . PRO A 1 184 ? -5.063 1.531 -2.330 1.00 88.69 184 PRO A N 1
ATOM 1506 C CA . PRO A 1 184 ? -4.619 0.335 -3.057 1.00 88.69 184 PRO A CA 1
ATOM 1507 C C . PRO A 1 184 ? -5.631 -0.823 -3.104 1.00 88.69 184 PRO A C 1
ATOM 1509 O O . PRO A 1 184 ? -5.459 -1.770 -3.868 1.00 88.69 184 PRO A O 1
ATOM 1512 N N . HIS A 1 185 ? -6.686 -0.766 -2.283 1.00 88.12 185 HIS A N 1
ATOM 1513 C CA . HIS A 1 185 ? -7.800 -1.720 -2.294 1.00 88.12 185 HIS A CA 1
ATOM 1514 C C . HIS A 1 185 ? -8.930 -1.347 -3.273 1.00 88.12 185 HIS A C 1
ATOM 1516 O O . HIS A 1 185 ? -9.820 -2.168 -3.503 1.00 88.12 185 HIS A O 1
ATOM 1522 N N . VAL A 1 186 ? -8.922 -0.130 -3.829 1.00 85.00 186 VAL A N 1
ATOM 1523 C CA . VAL A 1 186 ? -9.877 0.353 -4.846 1.00 85.00 186 VAL A CA 1
ATOM 1524 C C . VAL A 1 186 ? -9.200 0.436 -6.210 1.00 85.00 186 VAL A C 1
ATOM 1526 O O . VAL A 1 186 ? -9.697 -0.142 -7.175 1.00 85.00 186 VAL A O 1
ATOM 1529 N N . GLU A 1 187 ? -8.061 1.121 -6.260 1.00 81.69 187 GLU A N 1
ATOM 1530 C CA . GLU A 1 187 ? -7.293 1.430 -7.466 1.00 81.69 187 GLU A CA 1
ATOM 1531 C C . GLU A 1 187 ? -5.831 1.082 -7.178 1.00 81.69 187 GLU A C 1
ATOM 1533 O O . GLU A 1 187 ? -5.298 1.436 -6.124 1.00 81.69 187 GLU A O 1
ATOM 1538 N N . SER A 1 188 ? -5.179 0.348 -8.075 1.00 76.56 188 SER A N 1
ATOM 1539 C CA . SER A 1 188 ? -3.763 0.029 -7.923 1.00 76.56 188 SER A CA 1
ATOM 1540 C C . SER A 1 188 ? -2.892 1.197 -8.380 1.00 76.56 188 SER A C 1
ATOM 1542 O O . SER A 1 188 ? -3.297 2.020 -9.197 1.00 76.56 188 SER A O 1
ATOM 1544 N N . PHE A 1 189 ? -1.649 1.227 -7.904 1.00 77.81 189 PHE A N 1
ATOM 1545 C CA . PHE A 1 189 ? -0.638 2.176 -8.370 1.00 77.81 189 PHE A CA 1
ATOM 1546 C C . PHE A 1 189 ? -0.438 2.126 -9.905 1.00 77.81 189 PHE A C 1
ATOM 1548 O O . PHE A 1 189 ? -0.154 3.148 -10.521 1.00 77.81 189 PHE A O 1
ATOM 1555 N N . ASP A 1 190 ? -0.648 0.966 -10.548 1.00 83.19 190 ASP A N 1
ATOM 1556 C CA . ASP A 1 190 ? -0.572 0.814 -12.013 1.00 83.19 190 ASP A CA 1
ATOM 1557 C C . ASP A 1 190 ? -1.793 1.372 -12.766 1.00 83.19 190 ASP A C 1
ATOM 1559 O O . ASP A 1 190 ? -1.689 1.683 -13.953 1.00 83.19 190 ASP A O 1
ATOM 1563 N N . ASP A 1 191 ? -2.945 1.532 -12.111 1.00 79.94 191 ASP A N 1
ATOM 1564 C CA . ASP A 1 191 ? -4.167 2.021 -12.768 1.00 79.94 191 ASP A CA 1
ATOM 1565 C C . ASP A 1 191 ? -4.124 3.532 -13.043 1.00 79.94 191 ASP A C 1
ATOM 1567 O O . ASP A 1 191 ? -4.819 4.016 -13.936 1.00 79.94 191 ASP A O 1
ATOM 1571 N N . ILE A 1 192 ? -3.303 4.263 -12.289 1.00 78.75 192 ILE A N 1
ATOM 1572 C CA . ILE A 1 192 ? -3.367 5.727 -12.168 1.00 78.75 192 ILE A CA 1
ATOM 1573 C C . ILE A 1 192 ? -2.088 6.447 -12.586 1.00 78.75 192 ILE A C 1
ATOM 1575 O O . ILE A 1 192 ? -2.133 7.641 -12.862 1.00 78.75 192 ILE A O 1
ATOM 1579 N N . LEU A 1 193 ? -0.948 5.759 -12.591 1.00 89.06 193 LEU A N 1
ATOM 1580 C CA . LEU A 1 193 ? 0.366 6.370 -12.740 1.00 89.06 193 LEU A CA 1
ATOM 1581 C C . LEU A 1 193 ? 1.134 5.630 -13.824 1.00 89.06 193 LEU A C 1
ATOM 1583 O O . LEU A 1 193 ? 1.104 4.397 -13.915 1.00 89.06 193 LEU A O 1
ATOM 1587 N N . ILE A 1 194 ? 1.818 6.400 -14.658 1.00 93.75 194 ILE A N 1
ATOM 1588 C CA . ILE A 1 194 ? 2.761 5.885 -15.641 1.00 93.75 194 ILE A CA 1
ATOM 1589 C C . ILE A 1 194 ? 4.057 6.690 -15.583 1.00 93.75 194 ILE A C 1
ATOM 1591 O O . ILE A 1 194 ? 4.025 7.915 -15.478 1.00 93.75 194 ILE A O 1
ATOM 1595 N N . PHE A 1 195 ? 5.190 5.996 -15.634 1.00 96.88 195 PHE A N 1
ATOM 1596 C CA . PHE A 1 195 ? 6.496 6.630 -15.792 1.00 96.88 195 PHE A CA 1
ATOM 1597 C C . PHE A 1 195 ? 6.785 6.885 -17.265 1.00 96.88 195 PHE A C 1
ATOM 1599 O O . PHE A 1 195 ? 6.550 6.009 -18.098 1.00 96.88 195 PHE A O 1
ATOM 1606 N N . LYS A 1 196 ? 7.328 8.063 -17.566 1.00 97.25 196 LYS A N 1
ATOM 1607 C CA . LYS A 1 196 ? 7.797 8.436 -18.899 1.00 97.25 196 LYS A CA 1
ATOM 1608 C C . LYS A 1 196 ? 9.091 9.211 -18.849 1.00 97.25 196 LYS A C 1
ATOM 1610 O O . LYS A 1 196 ? 9.390 9.851 -17.844 1.00 97.25 196 LYS A O 1
ATOM 1615 N N . THR A 1 197 ? 9.821 9.210 -19.952 1.00 98.19 197 THR A N 1
ATOM 1616 C CA . THR A 1 197 ? 11.023 10.032 -20.095 1.00 98.19 197 THR A CA 1
ATOM 1617 C C . THR A 1 197 ? 10.881 11.083 -21.183 1.00 98.19 197 THR A C 1
ATOM 1619 O O . THR A 1 197 ? 10.114 10.928 -22.134 1.00 98.19 197 THR A O 1
ATOM 1622 N N . ASP A 1 198 ? 11.622 12.184 -21.044 1.00 97.81 198 ASP A N 1
ATOM 1623 C CA . ASP A 1 198 ? 11.766 13.143 -22.136 1.00 97.81 198 ASP A CA 1
ATOM 1624 C C . ASP A 1 198 ? 12.609 12.529 -23.274 1.00 97.81 198 ASP A C 1
ATOM 1626 O O . ASP A 1 198 ? 13.772 12.170 -23.034 1.00 97.81 198 ASP A O 1
ATOM 1630 N N . PRO A 1 199 ? 12.089 12.444 -24.515 1.00 96.81 199 PRO A N 1
ATOM 1631 C CA . PRO A 1 199 ? 12.807 11.823 -25.627 1.00 96.81 199 PRO A CA 1
ATOM 1632 C C . PRO A 1 199 ? 14.168 12.462 -25.925 1.00 96.81 199 PRO A C 1
ATOM 1634 O O . PRO A 1 199 ? 15.118 11.750 -26.254 1.00 96.81 199 PRO A O 1
ATOM 1637 N N . SER A 1 200 ? 14.293 13.786 -25.789 1.00 97.38 200 SER A N 1
ATOM 1638 C CA . SER A 1 200 ? 15.551 14.491 -26.063 1.00 97.38 200 SER A CA 1
ATOM 1639 C C . SER A 1 200 ? 16.605 14.143 -25.018 1.00 97.38 200 SER A C 1
ATOM 1641 O O . SER A 1 200 ? 17.765 13.911 -25.368 1.00 97.38 200 SER A O 1
ATOM 1643 N N . SER A 1 201 ? 16.205 14.042 -23.746 1.00 97.88 201 SER A N 1
ATOM 1644 C CA . SER A 1 201 ? 17.097 13.609 -22.667 1.00 97.88 201 SER A CA 1
ATOM 1645 C C . SER A 1 201 ? 17.648 12.199 -22.911 1.00 97.88 201 SER A C 1
ATOM 1647 O O . SER A 1 201 ? 18.852 11.974 -22.774 1.00 97.88 201 SER A O 1
ATOM 1649 N N . ILE A 1 202 ? 16.805 11.276 -23.388 1.00 97.88 202 ILE A N 1
ATOM 1650 C CA . ILE A 1 202 ? 17.207 9.904 -23.713 1.00 97.88 202 ILE A CA 1
ATOM 1651 C C . ILE A 1 202 ? 18.114 9.846 -24.942 1.00 97.88 202 ILE A C 1
ATOM 1653 O O . ILE A 1 202 ? 19.117 9.135 -24.922 1.00 97.88 202 ILE A O 1
ATOM 1657 N N . ILE A 1 203 ? 17.818 10.602 -26.003 1.00 96.56 203 ILE A N 1
ATOM 1658 C CA . ILE A 1 203 ? 18.686 10.673 -27.191 1.00 96.56 203 ILE A CA 1
ATOM 1659 C C . ILE A 1 203 ? 20.076 11.193 -26.806 1.00 96.56 203 ILE A C 1
ATOM 1661 O O . ILE A 1 203 ? 21.089 10.608 -27.198 1.00 96.56 203 ILE A O 1
ATOM 1665 N N . ASN A 1 204 ? 20.141 12.257 -26.002 1.00 97.56 204 ASN A N 1
ATOM 1666 C CA . ASN A 1 204 ? 21.403 12.811 -25.516 1.00 97.56 204 ASN A CA 1
ATOM 1667 C C . ASN A 1 204 ? 22.161 11.811 -24.625 1.00 97.56 204 ASN A C 1
ATOM 1669 O O . ASN A 1 204 ? 23.382 11.702 -24.727 1.00 97.56 204 ASN A O 1
ATOM 1673 N N . PHE A 1 205 ? 21.459 11.045 -23.791 1.00 97.31 205 PHE A N 1
ATOM 1674 C CA . PHE A 1 205 ? 22.062 9.995 -22.971 1.00 97.31 205 PHE A CA 1
ATOM 1675 C C . PHE A 1 205 ? 22.638 8.850 -23.808 1.00 97.31 205 PHE A C 1
ATOM 1677 O O . PHE A 1 205 ? 23.827 8.551 -23.725 1.00 97.31 205 PHE A O 1
ATOM 1684 N N . ILE A 1 206 ? 21.831 8.258 -24.686 1.00 94.81 206 ILE A N 1
ATOM 1685 C CA . ILE A 1 206 ? 22.227 7.103 -25.501 1.00 94.81 206 ILE A CA 1
ATOM 1686 C C . ILE A 1 206 ? 23.331 7.454 -26.507 1.00 94.81 206 ILE A C 1
ATOM 1688 O O . ILE A 1 206 ? 24.189 6.622 -26.785 1.00 94.81 206 ILE A O 1
ATOM 1692 N N . SER A 1 207 ? 23.336 8.675 -27.050 1.00 94.75 207 SER A N 1
ATOM 1693 C CA . SER A 1 207 ? 24.419 9.152 -27.930 1.00 94.75 207 SER A CA 1
ATOM 1694 C C . SER A 1 207 ? 25.734 9.420 -27.188 1.00 94.75 207 SER A C 1
ATOM 1696 O O . SER A 1 207 ? 26.736 9.760 -27.813 1.00 94.75 207 SER A O 1
ATOM 1698 N N . GLY A 1 208 ? 25.748 9.294 -25.857 1.00 93.44 208 GLY A N 1
ATOM 1699 C CA . GLY A 1 208 ? 26.910 9.570 -25.022 1.00 93.44 208 GLY A CA 1
ATOM 1700 C C . GLY A 1 208 ? 27.197 11.060 -24.836 1.00 93.44 208 GLY A C 1
ATOM 1701 O O . GLY A 1 208 ? 28.257 11.393 -24.295 1.00 93.44 208 GLY A O 1
ATOM 1702 N N . LYS A 1 209 ? 26.290 11.954 -25.261 1.00 95.44 209 LYS A N 1
ATOM 1703 C CA . LYS A 1 209 ? 26.371 13.398 -24.995 1.00 95.44 209 LYS A CA 1
ATOM 1704 C C . LYS A 1 209 ? 26.169 13.685 -23.509 1.00 95.44 209 LYS A C 1
ATOM 1706 O O . LYS A 1 209 ? 26.897 14.493 -22.940 1.00 95.44 209 LYS A O 1
ATOM 1711 N N . TYR A 1 210 ? 25.221 13.007 -22.865 1.00 94.75 210 TYR A N 1
ATOM 1712 C CA . TYR A 1 210 ? 25.112 13.010 -21.407 1.00 94.75 210 TYR A CA 1
ATOM 1713 C C . TYR A 1 210 ? 25.973 11.896 -20.819 1.00 94.75 210 TYR A C 1
ATOM 1715 O O . TYR A 1 210 ? 25.846 10.734 -21.194 1.00 94.75 210 TYR A O 1
ATOM 1723 N N . LYS A 1 211 ? 26.866 12.272 -19.897 1.00 90.75 211 LYS A N 1
ATOM 1724 C CA . LYS A 1 211 ? 27.779 11.348 -19.204 1.00 90.75 211 LYS A CA 1
ATOM 1725 C C . LYS A 1 211 ? 27.241 10.849 -17.858 1.00 90.75 211 LYS A C 1
ATOM 1727 O O . LYS A 1 211 ? 27.866 9.988 -17.254 1.00 90.75 211 LYS A O 1
ATOM 1732 N N . SER A 1 212 ? 26.104 11.379 -17.401 1.00 94.00 212 SER A N 1
ATOM 1733 C CA . SER A 1 212 ? 25.432 10.972 -16.162 1.00 94.00 212 SER A CA 1
ATOM 1734 C C . SER A 1 212 ? 23.963 10.645 -16.422 1.00 94.00 212 SER A C 1
ATOM 1736 O O . SER A 1 212 ? 23.308 11.302 -17.238 1.00 94.00 212 SER A O 1
ATOM 1738 N N . ASN A 1 213 ? 23.447 9.667 -15.674 1.00 93.75 213 ASN A N 1
ATOM 1739 C CA . ASN A 1 213 ? 22.023 9.342 -15.604 1.00 93.75 213 ASN A CA 1
ATOM 1740 C C . ASN A 1 213 ? 21.200 10.497 -15.008 1.00 93.75 213 ASN A C 1
ATOM 1742 O O . ASN A 1 213 ? 20.010 10.604 -15.286 1.00 93.75 213 ASN A O 1
ATOM 1746 N N . ASP A 1 214 ? 21.824 11.400 -14.245 1.00 94.56 214 ASP A N 1
ATOM 1747 C CA . ASP A 1 214 ? 21.139 12.536 -13.618 1.00 94.56 214 ASP A CA 1
ATOM 1748 C C . ASP A 1 214 ? 20.572 13.536 -14.632 1.00 94.56 214 ASP A C 1
ATOM 1750 O O . ASP A 1 214 ? 19.701 14.333 -14.301 1.00 94.56 214 ASP A O 1
ATOM 1754 N N . LEU A 1 215 ? 21.033 13.489 -15.881 1.00 96.62 215 LEU A N 1
ATOM 1755 C CA . LEU A 1 215 ? 20.532 14.344 -16.956 1.00 96.62 215 LEU A CA 1
ATOM 1756 C C . LEU A 1 215 ? 19.325 13.737 -17.691 1.00 96.62 215 LEU A C 1
ATOM 1758 O O . LEU A 1 215 ? 18.737 14.396 -18.550 1.00 96.62 215 LEU A O 1
ATOM 1762 N N . ILE A 1 216 ? 18.946 12.495 -17.371 1.00 97.94 216 ILE A N 1
ATOM 1763 C CA . ILE A 1 216 ? 17.686 11.904 -17.830 1.00 97.94 216 ILE A CA 1
ATOM 1764 C C . ILE A 1 216 ? 16.540 12.654 -17.151 1.00 97.94 216 ILE A C 1
ATOM 1766 O O . ILE A 1 216 ? 16.556 12.857 -15.941 1.00 97.94 216 ILE A O 1
ATOM 1770 N N . GLN A 1 217 ? 15.527 13.049 -17.917 1.00 98.00 217 GLN A N 1
ATOM 1771 C CA . GLN A 1 217 ? 14.328 13.661 -17.350 1.00 98.00 217 GLN A CA 1
ATOM 1772 C C . GLN A 1 217 ? 13.238 12.598 -17.233 1.00 98.00 217 GLN A C 1
ATOM 1774 O O . GLN A 1 217 ? 12.683 12.164 -18.246 1.00 98.00 217 GLN A O 1
ATOM 1779 N N . LEU A 1 218 ? 12.947 12.182 -16.000 1.00 98.06 218 LEU A N 1
ATOM 1780 C CA . LEU A 1 218 ? 11.881 11.244 -15.659 1.00 98.06 218 LEU A CA 1
ATOM 1781 C C . LEU A 1 218 ? 10.632 12.020 -15.220 1.00 98.06 218 LEU A C 1
ATOM 1783 O O . LEU A 1 218 ? 10.722 12.993 -14.479 1.00 98.06 218 LEU A O 1
ATOM 1787 N N . LYS A 1 219 ? 9.456 11.592 -15.679 1.00 96.19 219 LYS A N 1
ATOM 1788 C CA . LYS A 1 219 ? 8.164 12.202 -15.352 1.00 96.19 219 LYS A CA 1
ATOM 1789 C C . LYS A 1 219 ? 7.170 11.138 -14.916 1.00 96.19 219 LYS A C 1
ATOM 1791 O O . LYS A 1 219 ? 7.140 10.033 -15.460 1.00 96.19 219 LYS A O 1
ATOM 1796 N N . LEU A 1 220 ? 6.336 11.498 -13.947 1.00 95.19 220 LEU A N 1
ATOM 1797 C CA . LEU A 1 220 ? 5.193 10.706 -13.516 1.00 95.19 220 LEU A CA 1
ATOM 1798 C C . LEU A 1 220 ? 3.942 11.358 -14.106 1.00 95.19 220 LEU A C 1
ATOM 1800 O O . LEU A 1 220 ? 3.634 12.509 -13.808 1.00 95.19 220 LEU A O 1
ATOM 1804 N N . GLU A 1 221 ? 3.212 10.631 -14.943 1.00 92.56 221 GLU A N 1
ATOM 1805 C CA . GLU A 1 221 ? 1.987 11.126 -15.571 1.00 92.56 221 GLU A CA 1
ATOM 1806 C C . GLU A 1 221 ? 0.757 10.395 -15.028 1.00 92.56 221 GLU A C 1
ATOM 1808 O O . GLU A 1 221 ? 0.803 9.204 -14.697 1.00 92.56 221 GLU A O 1
ATOM 1813 N N . TYR A 1 222 ? -0.375 11.101 -14.985 1.00 89.25 222 TYR A N 1
ATOM 1814 C CA . TYR A 1 222 ? -1.661 10.477 -14.698 1.00 89.25 222 TYR A CA 1
ATOM 1815 C C . TYR A 1 222 ? -2.069 9.568 -15.864 1.00 89.25 222 TYR A C 1
ATOM 1817 O O . TYR A 1 222 ? -2.315 10.019 -16.986 1.00 89.25 222 TYR A O 1
ATOM 1825 N N . LYS A 1 223 ? -2.185 8.269 -15.592 1.00 85.25 223 LYS A N 1
ATOM 1826 C CA . LYS A 1 223 ? -2.666 7.269 -16.543 1.00 85.25 223 LYS A CA 1
ATOM 1827 C C . LYS A 1 223 ? -4.187 7.368 -16.628 1.00 85.25 223 LYS A C 1
ATOM 1829 O O . LYS A 1 223 ? -4.919 6.811 -15.814 1.00 85.25 223 LYS A O 1
ATOM 1834 N N . ARG A 1 224 ? -4.681 8.090 -17.634 1.00 69.44 224 ARG A N 1
ATOM 1835 C CA . ARG A 1 224 ? -6.120 8.291 -17.856 1.00 69.44 224 ARG A CA 1
ATOM 1836 C C . ARG A 1 224 ? -6.774 7.015 -18.399 1.00 69.44 224 ARG A C 1
ATOM 1838 O O . ARG A 1 224 ? -6.976 6.872 -19.599 1.00 69.44 224 ARG A O 1
ATOM 1845 N N . THR A 1 225 ? -7.098 6.078 -17.511 1.00 64.00 225 THR A N 1
ATOM 1846 C CA . THR A 1 225 ? -7.770 4.813 -17.865 1.00 64.00 225 THR A CA 1
ATOM 1847 C C . THR A 1 225 ? -9.269 4.987 -18.134 1.00 64.00 225 THR A C 1
ATOM 1849 O O . THR A 1 225 ? -9.840 4.206 -18.890 1.00 64.00 225 THR A O 1
ATOM 1852 N N . ASN A 1 226 ? -9.901 6.034 -17.586 1.00 56.38 226 ASN A N 1
ATOM 1853 C CA . ASN A 1 226 ? -11.280 6.425 -17.893 1.00 56.38 226 ASN A CA 1
ATOM 1854 C C . ASN A 1 226 ? -11.400 7.961 -18.026 1.00 56.38 226 ASN A C 1
ATOM 1856 O O . ASN A 1 226 ? -11.136 8.672 -17.053 1.00 56.38 226 ASN A O 1
ATOM 1860 N N . PRO A 1 227 ? -11.820 8.502 -19.187 1.00 57.72 227 PRO A N 1
ATOM 1861 C CA . PRO A 1 227 ? -11.955 9.942 -19.397 1.00 57.72 227 PRO A CA 1
ATOM 1862 C C . PRO A 1 227 ? -12.952 10.648 -18.471 1.00 57.72 227 PRO A C 1
ATOM 1864 O O . PRO A 1 227 ? -12.789 11.849 -18.256 1.00 57.72 227 PRO A O 1
ATOM 1867 N N . LEU A 1 228 ? -13.944 9.914 -17.950 1.00 48.22 228 LEU A N 1
ATOM 1868 C CA . LEU A 1 228 ? -15.055 10.424 -17.134 1.00 48.22 228 LEU A CA 1
ATOM 1869 C C . LEU A 1 228 ? -14.715 10.554 -15.641 1.00 48.22 228 LEU A C 1
ATOM 1871 O O . LEU A 1 228 ? -15.476 11.160 -14.892 1.00 48.22 228 LEU A O 1
ATOM 1875 N N . ILE A 1 229 ? -13.590 9.990 -15.192 1.00 56.94 229 ILE A N 1
ATOM 1876 C CA . ILE A 1 229 ? -13.153 10.067 -13.795 1.00 56.94 229 ILE A CA 1
ATOM 1877 C C . ILE A 1 229 ? -12.070 11.140 -13.698 1.00 56.94 229 ILE A C 1
ATOM 1879 O O . ILE A 1 229 ? -10.952 10.958 -14.191 1.00 56.94 229 ILE A O 1
ATOM 1883 N N . ASN A 1 230 ? -12.390 12.261 -13.044 1.00 61.06 230 ASN A N 1
ATOM 1884 C CA . ASN A 1 230 ? -11.414 13.305 -12.738 1.00 61.06 230 ASN A CA 1
ATOM 1885 C C . ASN A 1 230 ? -10.512 12.876 -11.564 1.00 61.06 230 ASN A C 1
ATOM 1887 O O . ASN A 1 230 ? -10.595 13.406 -10.464 1.00 61.06 230 ASN A O 1
ATOM 1891 N N . GLY A 1 231 ? -9.651 11.883 -11.795 1.00 73.12 231 GLY A N 1
ATOM 1892 C CA . GLY A 1 231 ? -8.674 11.392 -10.815 1.00 73.12 231 GLY A CA 1
ATOM 1893 C C . GLY A 1 231 ? -7.430 12.275 -10.674 1.00 73.12 231 GLY A C 1
ATOM 1894 O O . GLY A 1 231 ? -6.466 11.865 -10.032 1.00 73.12 231 GLY A O 1
ATOM 1895 N N . THR A 1 232 ? -7.416 13.467 -11.281 1.00 80.38 232 THR A N 1
ATOM 1896 C CA . THR A 1 232 ? -6.219 14.317 -11.357 1.00 80.38 232 THR A CA 1
ATOM 1897 C C . THR A 1 232 ? -5.822 14.906 -10.004 1.00 80.38 232 THR A C 1
ATOM 1899 O O . THR A 1 232 ? -4.637 14.927 -9.686 1.00 80.38 232 THR A O 1
ATOM 1902 N N . GLU A 1 233 ? -6.780 15.323 -9.170 1.00 86.94 233 GLU A N 1
ATOM 1903 C CA . GLU A 1 233 ? -6.495 15.768 -7.796 1.00 86.94 233 GLU A CA 1
ATOM 1904 C C . GLU A 1 233 ? -5.986 14.620 -6.932 1.00 86.94 233 GLU A C 1
ATOM 1906 O O . GLU A 1 233 ? -4.964 14.755 -6.268 1.00 86.94 233 GLU A O 1
ATOM 1911 N N . LYS A 1 234 ? -6.631 13.456 -7.023 1.00 87.00 234 LYS A N 1
ATOM 1912 C CA . LYS A 1 234 ? -6.188 12.217 -6.375 1.00 87.00 234 LYS A CA 1
ATOM 1913 C C . LYS A 1 234 ? -4.743 11.874 -6.703 1.00 87.00 234 LYS A C 1
ATOM 1915 O O . LYS A 1 234 ? -3.957 11.554 -5.816 1.00 87.00 234 LYS A O 1
ATOM 1920 N N . PHE A 1 235 ? -4.403 11.950 -7.985 1.00 89.06 235 PHE A N 1
ATOM 1921 C CA . PHE A 1 235 ? -3.055 11.726 -8.481 1.00 89.06 235 PHE A CA 1
ATOM 1922 C C . PHE A 1 235 ? -2.068 12.743 -7.897 1.00 89.06 235 PHE A C 1
ATOM 1924 O O . PHE A 1 235 ? -1.053 12.340 -7.339 1.00 89.06 235 PHE A O 1
ATOM 1931 N N . LYS A 1 236 ? -2.390 14.042 -7.932 1.00 91.69 236 LYS A N 1
ATOM 1932 C CA . LYS A 1 236 ? -1.552 15.094 -7.329 1.00 91.69 236 LYS A CA 1
ATOM 1933 C C . LYS A 1 236 ? -1.350 14.876 -5.828 1.00 91.69 236 LYS A C 1
ATOM 1935 O O . LYS A 1 236 ? -0.221 14.933 -5.349 1.00 91.69 236 LYS A O 1
ATOM 1940 N N . ASN A 1 237 ? -2.418 14.553 -5.102 1.00 92.44 237 ASN A N 1
ATOM 1941 C CA . ASN A 1 237 ? -2.359 14.231 -3.679 1.00 92.44 237 ASN A CA 1
ATOM 1942 C C . ASN A 1 237 ? -1.494 12.997 -3.421 1.00 92.44 237 ASN A C 1
ATOM 1944 O O . ASN A 1 237 ? -0.738 12.984 -2.459 1.00 92.44 237 ASN A O 1
ATOM 1948 N N . GLN A 1 238 ? -1.558 11.976 -4.280 1.00 91.94 238 GLN A N 1
ATOM 1949 C CA . GLN A 1 238 ? -0.708 10.790 -4.179 1.00 91.94 238 GLN A CA 1
ATOM 1950 C C . GLN A 1 238 ? 0.773 11.126 -4.379 1.00 91.94 238 GLN A C 1
ATOM 1952 O O . GLN A 1 238 ? 1.598 10.661 -3.593 1.00 91.94 238 GLN A O 1
ATOM 1957 N N . LEU A 1 239 ? 1.109 11.925 -5.401 1.00 94.44 239 LEU A N 1
ATOM 1958 C CA . LEU A 1 239 ? 2.484 12.371 -5.641 1.00 94.44 239 LEU A CA 1
ATOM 1959 C C . LEU A 1 239 ? 3.022 13.136 -4.432 1.00 94.44 239 LEU A C 1
ATOM 1961 O O . LEU A 1 239 ? 4.060 12.765 -3.888 1.00 94.44 239 LEU A O 1
ATOM 1965 N N . PHE A 1 240 ? 2.267 14.137 -3.977 1.00 95.06 240 PHE A N 1
ATOM 1966 C CA . PHE A 1 240 ? 2.644 15.005 -2.865 1.00 95.06 240 PHE A CA 1
ATOM 1967 C C . PHE A 1 240 ? 2.714 14.260 -1.527 1.00 95.06 240 PHE A C 1
ATOM 1969 O O . PHE A 1 240 ? 3.659 14.414 -0.765 1.00 95.06 240 PHE A O 1
ATOM 1976 N N . GLN A 1 241 ? 1.725 13.419 -1.212 1.00 95.12 241 GLN A N 1
ATOM 1977 C CA . GLN A 1 241 ? 1.659 12.743 0.084 1.00 95.12 241 GLN A CA 1
ATOM 1978 C C . GLN A 1 241 ? 2.839 11.786 0.298 1.00 95.12 241 GLN A C 1
ATOM 1980 O O . GLN A 1 241 ? 3.245 11.562 1.442 1.00 95.12 241 GLN A O 1
ATOM 1985 N N . PHE A 1 242 ? 3.375 11.193 -0.766 1.00 95.38 242 PHE A N 1
ATOM 1986 C CA . PHE A 1 242 ? 4.432 10.189 -0.665 1.00 95.38 242 PHE A CA 1
ATOM 1987 C C . PHE A 1 242 ? 5.756 10.625 -1.290 1.00 95.38 242 PHE A C 1
ATOM 1989 O O . PHE A 1 242 ? 6.629 9.769 -1.436 1.00 95.38 242 PHE A O 1
ATOM 1996 N N . ASP A 1 243 ? 5.896 11.916 -1.608 1.00 96.62 243 ASP A N 1
ATOM 1997 C CA . ASP A 1 243 ? 7.094 12.523 -2.194 1.00 96.62 243 ASP A CA 1
ATOM 1998 C C . ASP A 1 243 ? 7.579 11.722 -3.428 1.00 96.62 243 ASP A C 1
ATOM 2000 O O . ASP A 1 243 ? 8.760 11.420 -3.588 1.00 96.62 243 ASP A O 1
ATOM 2004 N N . LEU A 1 244 ? 6.635 11.270 -4.272 1.00 96.56 244 LEU A N 1
ATOM 2005 C CA . LEU A 1 244 ? 6.922 10.255 -5.295 1.00 96.56 244 LEU A CA 1
ATOM 2006 C C . LEU A 1 244 ? 7.886 10.762 -6.368 1.00 96.56 244 LEU A C 1
ATOM 2008 O O . LEU A 1 244 ? 8.747 10.002 -6.795 1.00 96.56 244 LEU A O 1
ATOM 2012 N N . GLU A 1 245 ? 7.763 12.017 -6.790 1.00 97.00 245 GLU A N 1
ATOM 2013 C CA . GLU A 1 245 ? 8.667 12.600 -7.788 1.00 97.00 245 GLU A CA 1
ATOM 2014 C C . GLU A 1 245 ? 10.119 12.554 -7.292 1.00 97.00 245 GLU A C 1
ATOM 2016 O O . GLU A 1 245 ? 10.962 11.954 -7.955 1.00 97.00 245 GLU A O 1
ATOM 2021 N N . ASP A 1 246 ? 10.382 13.027 -6.071 1.00 97.25 246 ASP A N 1
ATOM 2022 C CA . ASP A 1 246 ? 11.715 12.993 -5.455 1.00 97.25 246 ASP A CA 1
ATOM 2023 C C . ASP A 1 246 ? 12.233 11.563 -5.256 1.00 97.25 246 ASP A C 1
ATOM 2025 O O . ASP A 1 246 ? 13.395 11.259 -5.536 1.00 97.25 246 ASP A O 1
ATOM 2029 N N . VAL A 1 247 ? 11.374 10.649 -4.789 1.00 97.44 247 VAL A N 1
ATOM 2030 C CA . VAL A 1 247 ? 11.741 9.236 -4.604 1.00 97.44 247 VAL A CA 1
ATOM 2031 C C . VAL A 1 247 ? 12.223 8.624 -5.917 1.00 97.44 247 VAL A C 1
ATOM 2033 O O . VAL A 1 247 ? 13.216 7.898 -5.922 1.00 97.44 247 VAL A O 1
ATOM 2036 N N . TYR A 1 248 ? 11.532 8.891 -7.024 1.00 97.75 248 TYR A N 1
ATOM 2037 C CA . TYR A 1 248 ? 11.849 8.288 -8.315 1.00 97.75 248 TYR A CA 1
ATOM 2038 C C . TYR A 1 248 ? 12.943 9.021 -9.088 1.00 97.75 248 TYR A C 1
ATOM 2040 O O . TYR A 1 248 ? 13.656 8.379 -9.861 1.00 97.75 248 TYR A O 1
ATOM 2048 N N . GLU A 1 249 ? 13.153 10.307 -8.822 1.00 96.88 249 GLU A N 1
ATOM 2049 C CA . GLU A 1 249 ? 14.293 11.064 -9.341 1.00 96.88 249 GLU A CA 1
ATOM 2050 C C . GLU A 1 249 ? 15.633 10.433 -8.918 1.00 96.88 249 GLU A C 1
ATOM 2052 O O . GLU A 1 249 ? 16.599 10.422 -9.678 1.00 96.88 249 GLU A O 1
ATOM 2057 N N . ASN A 1 250 ? 15.669 9.783 -7.750 1.00 96.50 250 ASN A N 1
ATOM 2058 C CA . ASN A 1 250 ? 16.830 9.043 -7.242 1.00 96.50 250 ASN A CA 1
ATOM 2059 C C . ASN A 1 250 ? 16.995 7.625 -7.839 1.00 96.50 250 ASN A C 1
ATOM 2061 O O . ASN A 1 250 ? 17.822 6.849 -7.364 1.00 96.50 250 ASN A O 1
ATOM 2065 N N . HIS A 1 251 ? 16.210 7.264 -8.860 1.00 97.19 251 HIS A N 1
ATOM 2066 C CA . HIS A 1 251 ? 16.253 5.956 -9.533 1.00 97.19 251 HIS A CA 1
ATOM 2067 C C . HIS A 1 251 ? 16.501 6.062 -11.050 1.00 97.19 251 HIS A C 1
ATOM 2069 O O . HIS A 1 251 ? 16.194 5.140 -11.814 1.00 97.19 251 HIS A O 1
ATOM 2075 N N . LYS A 1 252 ? 17.048 7.194 -11.517 1.00 97.62 252 LYS A N 1
ATOM 2076 C CA . LYS A 1 252 ? 17.377 7.422 -12.936 1.00 97.62 252 LYS A CA 1
ATOM 2077 C C . LYS A 1 252 ? 18.505 6.534 -13.458 1.00 97.62 252 LYS A C 1
ATOM 2079 O O . LYS A 1 252 ? 18.576 6.288 -14.659 1.00 97.62 252 LYS A O 1
ATOM 2084 N N . ASP A 1 253 ? 19.348 6.010 -12.578 1.00 97.38 253 ASP A N 1
ATOM 2085 C CA . ASP A 1 253 ? 20.340 4.983 -12.899 1.00 97.38 253 ASP A CA 1
ATOM 2086 C C . ASP A 1 253 ? 19.690 3.729 -13.501 1.00 97.38 253 ASP A C 1
ATOM 2088 O O . ASP A 1 253 ? 20.120 3.248 -14.550 1.00 97.38 253 ASP A O 1
ATOM 2092 N N . ILE A 1 254 ? 18.580 3.272 -12.917 1.00 97.69 254 ILE A N 1
ATOM 2093 C C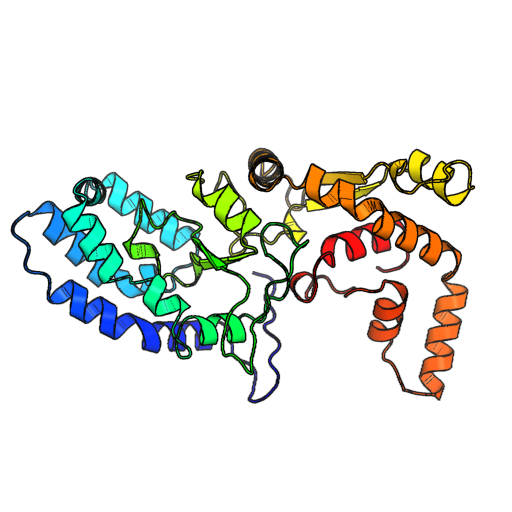A . ILE A 1 254 ? 17.803 2.132 -13.420 1.00 97.69 254 ILE A CA 1
ATOM 2094 C C . ILE A 1 254 ? 17.157 2.466 -14.769 1.00 97.69 254 ILE A C 1
ATOM 2096 O O . ILE A 1 254 ? 17.118 1.623 -15.668 1.00 97.69 254 ILE A O 1
ATOM 2100 N N . VAL A 1 255 ? 16.663 3.696 -14.936 1.00 98.12 255 VAL A N 1
ATOM 2101 C CA . VAL A 1 255 ? 16.096 4.172 -16.210 1.00 98.12 255 VAL A CA 1
ATOM 2102 C C . VAL A 1 255 ? 17.158 4.133 -17.313 1.00 98.12 255 VAL A C 1
ATOM 2104 O O . VAL A 1 255 ? 16.918 3.564 -18.380 1.00 98.12 255 VAL A O 1
ATOM 2107 N N . GLY A 1 256 ? 18.351 4.667 -17.039 1.00 97.31 256 GLY A N 1
ATOM 2108 C CA . GLY A 1 256 ? 19.492 4.624 -17.953 1.00 97.31 256 GLY A CA 1
ATOM 2109 C C . GLY A 1 256 ? 19.912 3.195 -18.305 1.00 97.31 256 GLY A C 1
ATOM 2110 O O . GLY A 1 256 ? 20.086 2.877 -19.484 1.00 97.31 256 GLY A O 1
ATOM 2111 N N . GLU A 1 257 ? 19.989 2.300 -17.313 1.00 96.81 257 GLU A N 1
ATOM 2112 C CA . GLU A 1 257 ? 20.316 0.883 -17.518 1.00 96.81 257 GLU A CA 1
ATOM 2113 C C . GLU A 1 257 ? 19.322 0.198 -18.470 1.00 96.81 257 GLU A C 1
ATOM 2115 O O . GLU A 1 257 ? 19.733 -0.523 -19.383 1.00 96.81 257 GLU A O 1
ATOM 2120 N N . ILE A 1 258 ? 18.016 0.448 -18.311 1.00 97.25 258 ILE A N 1
ATOM 2121 C CA . ILE A 1 258 ? 16.979 -0.090 -19.206 1.00 97.25 258 ILE A CA 1
ATOM 2122 C C . ILE A 1 258 ? 17.202 0.400 -20.640 1.00 97.25 258 ILE A C 1
ATOM 2124 O O . ILE A 1 258 ? 17.188 -0.402 -21.576 1.00 97.25 258 ILE A O 1
ATOM 2128 N N . TYR A 1 259 ? 17.479 1.689 -20.837 1.00 97.00 259 TYR A N 1
ATOM 2129 C CA . TYR A 1 259 ? 17.736 2.227 -22.171 1.00 97.00 259 TYR A CA 1
ATOM 2130 C C . TYR A 1 259 ? 19.012 1.667 -22.812 1.00 97.00 259 TYR A C 1
ATOM 2132 O O . TYR A 1 259 ? 18.984 1.320 -23.996 1.00 97.00 259 TYR A O 1
ATOM 2140 N N . ILE A 1 260 ? 20.095 1.479 -22.055 1.00 95.06 260 ILE A N 1
ATOM 2141 C CA . ILE A 1 260 ? 21.313 0.809 -22.544 1.00 95.06 260 ILE A CA 1
ATOM 2142 C C . ILE A 1 260 ? 20.996 -0.633 -22.956 1.00 95.06 260 ILE A C 1
ATOM 2144 O O . ILE A 1 260 ? 21.309 -1.059 -24.073 1.00 95.06 260 ILE A O 1
ATOM 2148 N N . LYS A 1 261 ? 20.290 -1.378 -22.100 1.00 95.12 261 LYS A N 1
ATOM 2149 C CA . LYS A 1 261 ? 19.840 -2.741 -22.404 1.00 95.12 261 LYS A CA 1
ATOM 2150 C C . LYS A 1 261 ? 18.953 -2.786 -23.643 1.00 95.12 261 LYS A C 1
ATOM 2152 O O . LYS A 1 261 ? 19.064 -3.729 -24.419 1.00 95.12 261 LYS A O 1
ATOM 2157 N N . SER A 1 262 ? 18.112 -1.785 -23.888 1.00 93.94 262 SER A N 1
ATOM 2158 C CA . SER A 1 262 ? 17.277 -1.739 -25.096 1.00 93.94 262 SER A CA 1
ATOM 2159 C C . SER A 1 262 ? 18.101 -1.733 -26.393 1.00 93.94 262 SER A C 1
ATOM 2161 O O . SER A 1 262 ? 17.661 -2.293 -27.397 1.00 93.94 262 SER A O 1
ATOM 2163 N N . LYS A 1 263 ? 19.314 -1.157 -26.365 1.00 92.75 263 LYS A N 1
ATOM 2164 C CA . LYS A 1 263 ? 20.235 -1.116 -27.512 1.00 92.75 263 LYS A CA 1
ATOM 2165 C C . LYS A 1 263 ? 21.008 -2.412 -27.704 1.00 92.75 263 LYS A C 1
ATOM 2167 O O . LYS A 1 263 ? 21.216 -2.819 -28.841 1.00 92.75 263 LYS A O 1
ATOM 2172 N N . ILE A 1 264 ? 21.384 -3.069 -26.610 1.00 92.44 264 ILE A N 1
ATOM 2173 C CA . ILE A 1 264 ? 22.087 -4.358 -26.643 1.00 92.44 264 ILE A CA 1
ATOM 2174 C C . ILE A 1 264 ? 21.114 -5.480 -27.032 1.00 92.44 264 ILE A C 1
ATOM 2176 O O . ILE A 1 264 ? 21.335 -6.231 -27.981 1.00 92.44 264 ILE A O 1
ATOM 2180 N N . TYR A 1 265 ? 19.987 -5.571 -26.326 1.00 92.06 265 TYR A N 1
ATOM 2181 C CA . TYR A 1 265 ? 18.979 -6.612 -26.501 1.00 92.06 265 TYR A CA 1
ATOM 2182 C C . TYR A 1 265 ? 17.964 -6.204 -27.569 1.00 92.06 265 TYR A C 1
ATOM 2184 O O . TYR A 1 265 ? 16.783 -5.977 -27.280 1.00 92.06 265 TYR A O 1
ATOM 2192 N N . THR A 1 266 ? 18.426 -6.121 -28.815 1.00 90.12 266 THR A N 1
ATOM 2193 C CA . THR A 1 266 ? 17.570 -5.870 -29.983 1.00 90.12 266 THR A CA 1
ATOM 2194 C C . THR A 1 266 ? 16.528 -6.986 -30.166 1.00 90.12 266 THR A C 1
ATOM 2196 O O . THR A 1 266 ? 16.713 -8.097 -29.655 1.00 90.12 266 THR A O 1
ATOM 2199 N N . PRO A 1 267 ? 15.437 -6.760 -30.925 1.00 88.56 267 PRO A N 1
ATOM 2200 C CA . PRO A 1 267 ? 14.460 -7.813 -31.215 1.00 88.56 267 PRO A CA 1
ATOM 2201 C C . PRO A 1 267 ? 15.087 -9.085 -31.808 1.00 88.56 267 PRO A C 1
ATOM 2203 O O . PRO A 1 267 ? 14.698 -10.194 -31.439 1.00 88.56 267 PRO A O 1
ATOM 2206 N N . ALA A 1 268 ? 16.098 -8.935 -32.672 1.00 89.94 268 ALA A N 1
ATOM 2207 C CA . ALA A 1 268 ? 16.840 -10.055 -33.248 1.00 89.94 268 ALA A CA 1
ATOM 2208 C C . ALA A 1 268 ? 17.632 -10.825 -32.180 1.00 89.94 268 ALA A C 1
ATOM 2210 O O . ALA A 1 268 ? 17.526 -12.048 -32.101 1.00 89.94 268 ALA A O 1
ATOM 2211 N N . PHE A 1 269 ? 18.354 -10.116 -31.307 1.00 89.62 269 PHE A N 1
ATOM 2212 C CA . PHE A 1 269 ? 19.126 -10.741 -30.233 1.00 89.62 269 PHE A CA 1
ATOM 2213 C C . PHE A 1 269 ? 18.224 -11.473 -29.230 1.00 89.62 269 PHE A C 1
ATOM 2215 O O . PHE A 1 269 ? 18.513 -12.595 -28.827 1.00 89.62 269 PHE A O 1
ATOM 2222 N N . ARG A 1 270 ? 17.062 -10.903 -28.888 1.00 86.62 270 ARG A N 1
ATOM 2223 C CA . ARG A 1 270 ? 16.066 -11.581 -28.040 1.00 86.62 270 ARG A CA 1
ATOM 2224 C C . ARG A 1 270 ? 15.502 -12.833 -28.696 1.00 86.62 270 ARG A C 1
ATOM 2226 O O . ARG A 1 270 ? 15.339 -13.844 -28.020 1.00 86.62 270 ARG A O 1
ATOM 2233 N N . LYS A 1 271 ? 15.213 -12.783 -30.002 1.00 87.12 271 LYS A N 1
ATOM 2234 C CA . LYS A 1 271 ? 14.762 -13.959 -30.760 1.00 87.12 271 LYS A CA 1
ATOM 2235 C C . LYS A 1 271 ? 15.824 -15.059 -30.729 1.00 87.12 271 LYS A C 1
ATOM 2237 O O . LYS A 1 271 ? 15.472 -16.214 -30.512 1.00 87.12 271 LYS A O 1
ATOM 2242 N N . TYR A 1 272 ? 17.097 -14.693 -30.880 1.00 88.25 272 TYR A N 1
ATOM 2243 C CA . TYR A 1 272 ? 18.221 -15.614 -30.733 1.00 88.25 272 TYR A CA 1
ATOM 2244 C C . TYR A 1 272 ? 18.282 -16.227 -29.325 1.00 88.25 272 TYR A C 1
ATOM 2246 O O . TYR A 1 272 ? 18.295 -17.448 -29.202 1.00 88.25 272 TYR A O 1
ATOM 2254 N N . LEU A 1 273 ? 18.219 -15.414 -28.264 1.00 84.94 273 LEU A N 1
ATOM 2255 C CA . LEU A 1 273 ? 18.232 -15.903 -26.878 1.00 84.94 273 LEU A CA 1
ATOM 2256 C C . LEU A 1 273 ? 17.069 -16.859 -26.582 1.00 84.94 273 LEU A C 1
ATOM 2258 O O . LEU A 1 273 ? 17.277 -17.919 -25.994 1.00 84.94 273 LEU A O 1
ATOM 2262 N N . LYS A 1 274 ? 15.850 -16.520 -27.020 1.00 83.50 274 LYS A N 1
ATOM 2263 C CA . LYS A 1 274 ? 14.674 -17.387 -26.852 1.00 83.50 274 LYS A CA 1
ATOM 2264 C C . LYS A 1 274 ? 14.815 -18.684 -27.650 1.00 83.50 274 LYS A C 1
ATOM 2266 O O . LYS A 1 274 ? 14.450 -19.742 -27.150 1.00 83.50 274 LYS A O 1
ATOM 2271 N N . ALA A 1 275 ? 15.385 -18.634 -28.856 1.00 84.94 275 ALA A N 1
ATOM 2272 C CA . ALA A 1 275 ? 15.672 -19.832 -29.643 1.00 84.94 275 ALA A CA 1
ATOM 2273 C C . ALA A 1 275 ? 16.719 -20.728 -28.963 1.00 84.94 275 ALA A C 1
ATOM 2275 O O . ALA A 1 275 ? 16.469 -21.918 -28.810 1.00 84.94 275 ALA A O 1
ATOM 2276 N N . PHE A 1 276 ? 17.834 -20.168 -28.484 1.00 80.25 276 PHE A N 1
ATOM 2277 C CA . PHE A 1 276 ? 18.854 -20.901 -27.724 1.00 80.25 276 PHE A CA 1
ATOM 2278 C C . PHE A 1 276 ? 18.264 -21.568 -26.472 1.00 80.25 276 PHE A C 1
ATOM 2280 O O . PHE A 1 276 ? 18.530 -22.735 -26.178 1.00 80.25 276 PHE A O 1
ATOM 2287 N N . ASN A 1 277 ? 17.393 -20.846 -25.768 1.00 77.75 277 ASN A N 1
ATOM 2288 C CA . ASN A 1 277 ? 16.726 -21.348 -24.578 1.00 77.75 277 ASN A CA 1
ATOM 2289 C C . ASN A 1 277 ? 15.752 -22.511 -24.865 1.00 77.75 277 ASN A C 1
ATOM 2291 O O . ASN A 1 277 ? 15.564 -23.364 -24.006 1.00 77.75 277 ASN A O 1
ATOM 2295 N N . LYS A 1 278 ? 15.186 -22.627 -26.076 1.00 75.62 278 LYS A N 1
ATOM 2296 C CA . LYS A 1 278 ? 14.370 -23.802 -26.448 1.00 75.62 278 LYS A CA 1
ATOM 2297 C C . LYS A 1 278 ? 15.172 -25.104 -26.489 1.00 75.62 278 LYS A C 1
ATOM 2299 O O . LYS A 1 278 ? 14.598 -26.156 -26.239 1.00 75.62 278 LYS A O 1
ATOM 2304 N N . TYR A 1 279 ? 16.470 -25.036 -26.782 1.00 75.44 279 TYR A N 1
ATOM 2305 C CA . TYR A 1 279 ? 17.343 -26.215 -26.817 1.00 75.44 279 TYR A CA 1
ATOM 2306 C C . TYR A 1 279 ? 17.855 -26.619 -25.433 1.00 75.44 279 TYR A C 1
ATOM 2308 O O . TYR A 1 279 ? 18.141 -27.785 -25.194 1.00 75.44 279 TYR A O 1
ATOM 2316 N N . THR A 1 280 ? 17.979 -25.654 -24.523 1.00 77.31 280 THR A N 1
ATOM 2317 C CA . THR A 1 280 ? 18.546 -25.853 -23.180 1.00 77.31 280 THR A CA 1
ATOM 2318 C C . THR A 1 280 ? 17.479 -25.974 -22.089 1.00 77.31 280 THR A C 1
ATOM 2320 O O . THR A 1 280 ? 17.759 -26.520 -21.027 1.00 77.31 280 THR A O 1
ATOM 2323 N N . ALA A 1 281 ? 16.263 -25.474 -22.342 1.00 78.06 281 ALA A N 1
ATOM 2324 C CA . ALA A 1 281 ? 15.086 -25.493 -21.468 1.00 78.06 281 ALA A CA 1
ATOM 2325 C C . ALA A 1 281 ? 15.314 -24.967 -20.034 1.00 78.06 281 ALA A C 1
ATOM 2327 O O . ALA A 1 281 ? 14.531 -25.260 -19.130 1.00 78.06 281 ALA A O 1
ATOM 2328 N N . PHE A 1 282 ? 16.372 -24.182 -19.806 1.00 83.31 282 PHE A N 1
ATOM 2329 C CA . PHE A 1 282 ? 16.737 -23.716 -18.465 1.00 83.31 282 PHE A CA 1
ATOM 2330 C C . PHE A 1 282 ? 15.923 -22.495 -18.007 1.00 83.31 282 PHE A C 1
ATOM 2332 O O . PHE A 1 282 ? 15.809 -22.260 -16.803 1.00 83.31 282 PHE A O 1
ATOM 2339 N N . LEU A 1 283 ? 15.332 -21.732 -18.938 1.00 81.81 283 LEU A N 1
ATOM 2340 C CA . LEU A 1 283 ? 14.415 -20.622 -18.662 1.00 81.81 283 LEU A CA 1
ATOM 2341 C C . LEU A 1 283 ? 13.085 -20.791 -19.409 1.00 81.81 283 LEU A C 1
ATOM 2343 O O . LEU A 1 283 ? 12.949 -21.546 -20.365 1.00 81.81 283 LEU A O 1
ATOM 2347 N N . THR A 1 284 ? 12.091 -20.021 -18.998 1.00 82.50 284 THR A N 1
ATOM 2348 C CA . THR A 1 284 ? 10.883 -19.715 -19.774 1.00 82.50 284 THR A CA 1
ATOM 2349 C C . THR A 1 284 ? 11.062 -18.388 -20.515 1.00 82.50 284 THR A C 1
ATOM 2351 O O . THR A 1 284 ? 11.910 -17.576 -20.137 1.00 82.50 284 THR A O 1
ATOM 2354 N N . ASP A 1 285 ? 10.245 -18.120 -21.537 1.00 79.81 285 ASP A N 1
ATOM 2355 C CA . ASP A 1 285 ? 10.276 -16.835 -22.257 1.00 79.81 285 ASP A CA 1
ATOM 2356 C C . ASP A 1 285 ? 10.097 -15.633 -21.310 1.00 79.81 285 ASP A C 1
ATOM 2358 O O . ASP A 1 285 ? 10.807 -14.636 -21.444 1.00 79.81 285 ASP A O 1
ATOM 2362 N N . ASP A 1 286 ? 9.225 -15.763 -20.305 1.00 80.44 286 ASP A N 1
ATOM 2363 C CA . ASP A 1 286 ? 9.009 -14.747 -19.267 1.00 80.44 286 ASP A CA 1
ATOM 2364 C C . ASP A 1 286 ? 10.260 -14.528 -18.403 1.00 80.44 286 ASP A C 1
ATOM 2366 O O . ASP A 1 286 ? 10.569 -13.397 -18.028 1.00 80.44 286 ASP A O 1
ATOM 2370 N N . GLN A 1 287 ? 11.008 -15.593 -18.092 1.00 85.19 287 GLN A N 1
ATOM 2371 C CA . GLN A 1 287 ? 12.259 -15.486 -17.337 1.00 85.19 287 GLN A CA 1
ATOM 2372 C C . GLN A 1 287 ? 13.379 -14.846 -18.161 1.00 85.19 287 GLN A C 1
ATOM 2374 O O . GLN A 1 287 ? 14.195 -14.127 -17.588 1.00 85.19 287 GLN A O 1
ATOM 2379 N N . VAL A 1 288 ? 13.412 -15.059 -19.481 1.00 85.19 288 VAL A N 1
ATOM 2380 C CA . VAL A 1 288 ? 14.332 -14.340 -20.379 1.00 85.19 288 VAL A CA 1
ATOM 2381 C C . VAL A 1 288 ? 14.014 -12.845 -20.361 1.00 85.19 288 VAL A C 1
ATOM 2383 O O . VAL A 1 288 ? 14.913 -12.030 -20.154 1.00 85.19 288 VAL A O 1
ATOM 2386 N N . ASP A 1 289 ? 12.741 -12.472 -20.507 1.00 86.31 289 ASP A N 1
ATOM 2387 C CA . ASP A 1 289 ? 12.335 -11.063 -20.487 1.00 86.31 289 ASP A CA 1
ATOM 2388 C C . ASP A 1 289 ? 12.591 -10.423 -19.106 1.00 86.31 289 ASP A C 1
ATOM 2390 O O . ASP A 1 289 ? 13.118 -9.311 -19.026 1.00 86.31 289 ASP A O 1
ATOM 2394 N N . GLN A 1 290 ? 12.326 -11.147 -18.013 1.00 89.81 290 GLN A N 1
ATOM 2395 C CA . GLN A 1 290 ? 12.648 -10.721 -16.647 1.00 89.81 290 GLN A CA 1
ATOM 2396 C C . GLN A 1 290 ? 14.156 -10.573 -16.405 1.00 89.81 290 GLN A C 1
ATOM 2398 O O . GLN A 1 290 ? 14.561 -9.647 -15.703 1.00 89.81 290 GLN A O 1
ATOM 2403 N N . LEU A 1 291 ? 14.993 -11.455 -16.960 1.00 88.75 291 LEU A N 1
ATOM 2404 C CA . LEU A 1 291 ? 16.451 -11.358 -16.857 1.00 88.75 291 LEU A CA 1
ATOM 2405 C C . LEU A 1 291 ? 16.958 -10.098 -17.557 1.00 88.75 291 LEU A C 1
ATOM 2407 O O . LEU A 1 291 ? 17.738 -9.344 -16.979 1.00 88.75 291 LEU A O 1
ATOM 2411 N N . ILE A 1 292 ? 16.473 -9.851 -18.776 1.00 89.50 292 ILE A N 1
ATOM 2412 C CA . ILE A 1 292 ? 16.846 -8.671 -19.555 1.00 89.50 292 ILE A CA 1
ATOM 2413 C C . ILE A 1 292 ? 16.424 -7.403 -18.806 1.00 89.50 292 ILE A C 1
ATOM 2415 O O . ILE A 1 292 ? 17.250 -6.522 -18.586 1.00 89.50 292 ILE A O 1
ATOM 2419 N N . VAL A 1 293 ? 15.166 -7.310 -18.367 1.00 92.25 293 VAL A N 1
ATOM 2420 C CA . VAL A 1 293 ? 14.662 -6.133 -17.637 1.00 92.25 293 VAL A CA 1
ATOM 2421 C C . VAL A 1 293 ? 15.309 -5.997 -16.251 1.00 92.25 293 VAL A C 1
ATOM 2423 O O . VAL A 1 293 ? 15.492 -4.888 -15.761 1.00 92.25 293 VAL A O 1
ATOM 2426 N N . GLY A 1 294 ? 15.699 -7.104 -15.615 1.00 93.50 294 GLY A N 1
ATOM 2427 C CA . GLY A 1 294 ? 16.188 -7.143 -14.230 1.00 93.50 294 GLY A CA 1
ATOM 2428 C C . GLY A 1 294 ? 15.067 -7.128 -13.180 1.00 93.50 294 GLY A C 1
ATOM 2429 O O . GLY A 1 294 ? 15.326 -7.126 -11.971 1.00 93.50 294 GLY A O 1
ATOM 2430 N N . ASN A 1 295 ? 13.804 -7.141 -13.614 1.00 95.19 295 ASN A N 1
ATOM 2431 C CA . ASN A 1 295 ? 12.628 -7.082 -12.751 1.00 95.19 295 ASN A CA 1
ATOM 2432 C C . ASN A 1 295 ? 11.414 -7.779 -13.391 1.00 95.19 295 ASN A C 1
ATOM 2434 O O . ASN A 1 295 ? 11.459 -8.176 -14.552 1.00 95.19 295 ASN A O 1
ATOM 2438 N N . TYR A 1 296 ? 10.331 -7.954 -12.630 1.00 91.75 296 TYR A N 1
ATOM 2439 C CA . TYR A 1 296 ? 9.105 -8.586 -13.125 1.00 91.75 296 TYR A CA 1
ATOM 2440 C C . TYR A 1 296 ? 8.484 -7.774 -14.264 1.00 91.75 296 TYR A C 1
ATOM 2442 O O . TYR A 1 296 ? 8.305 -6.567 -14.132 1.00 91.75 296 TYR A O 1
ATOM 2450 N N . VAL A 1 297 ? 8.098 -8.451 -15.347 1.00 90.38 297 VAL A N 1
ATOM 2451 C CA . VAL A 1 297 ? 7.599 -7.815 -16.583 1.00 90.38 297 VAL A CA 1
ATOM 2452 C C . VAL A 1 297 ? 6.071 -7.814 -16.713 1.00 90.38 297 VAL A C 1
ATOM 2454 O O . VAL A 1 297 ? 5.512 -7.049 -17.495 1.00 90.38 297 VAL A O 1
ATOM 2457 N N . SER A 1 298 ? 5.378 -8.646 -15.931 1.00 88.44 298 SER A N 1
ATOM 2458 C CA . SER A 1 298 ? 3.915 -8.745 -15.943 1.00 88.44 298 SER A CA 1
ATOM 2459 C C . SER A 1 298 ? 3.258 -7.697 -15.042 1.00 88.44 298 SER A C 1
ATOM 2461 O O . SER A 1 298 ? 3.662 -7.525 -13.889 1.00 88.44 298 SER A O 1
ATOM 2463 N N . ASN A 1 299 ? 2.171 -7.073 -15.514 1.00 83.50 299 ASN A N 1
ATOM 2464 C CA . ASN A 1 299 ? 1.378 -6.117 -14.721 1.00 83.50 299 ASN A CA 1
ATOM 2465 C C . ASN A 1 299 ? 0.820 -6.737 -13.430 1.00 83.50 299 ASN A C 1
ATOM 2467 O O . ASN A 1 299 ? 0.663 -6.054 -12.423 1.00 83.50 299 ASN A O 1
ATOM 2471 N N . ASN A 1 300 ? 0.567 -8.050 -13.417 1.00 85.06 300 ASN A N 1
ATOM 2472 C CA . ASN A 1 300 ? 0.080 -8.735 -12.215 1.00 85.06 300 ASN A CA 1
ATOM 2473 C C . ASN A 1 300 ? 1.163 -8.869 -11.127 1.00 85.06 300 ASN A C 1
ATOM 2475 O O . ASN A 1 300 ? 0.857 -9.206 -9.984 1.00 85.06 300 ASN A O 1
ATOM 2479 N N . ASP A 1 301 ? 2.425 -8.608 -11.471 1.00 89.56 301 ASP A N 1
ATOM 2480 C CA . ASP A 1 301 ? 3.582 -8.853 -10.618 1.00 89.56 301 ASP A CA 1
ATOM 2481 C C . ASP A 1 301 ? 4.258 -7.563 -10.122 1.00 89.56 301 ASP A C 1
ATOM 2483 O O . ASP A 1 301 ? 5.306 -7.633 -9.477 1.00 89.56 301 ASP A O 1
ATOM 2487 N N . ILE A 1 302 ? 3.634 -6.391 -10.321 1.00 89.94 302 ILE A N 1
ATOM 2488 C CA . ILE A 1 302 ? 4.160 -5.079 -9.881 1.00 89.94 302 ILE A CA 1
ATOM 2489 C C . ILE A 1 302 ? 4.502 -5.028 -8.384 1.00 89.94 302 ILE A C 1
ATOM 2491 O O . ILE A 1 302 ? 5.371 -4.276 -7.959 1.00 89.94 302 ILE A O 1
ATOM 2495 N N . ASN A 1 303 ? 3.841 -5.850 -7.567 1.00 92.12 303 ASN A N 1
ATOM 2496 C CA . ASN A 1 303 ? 4.018 -5.876 -6.116 1.00 92.12 303 ASN A CA 1
ATOM 2497 C C . ASN A 1 303 ? 4.977 -6.980 -5.641 1.00 92.12 303 ASN A C 1
ATOM 2499 O O . ASN A 1 303 ? 5.131 -7.186 -4.436 1.00 92.12 303 ASN A O 1
ATOM 2503 N N . ARG A 1 304 ? 5.621 -7.716 -6.560 1.00 92.62 304 ARG A N 1
ATOM 2504 C CA . ARG A 1 304 ? 6.549 -8.810 -6.221 1.00 92.62 304 ARG A CA 1
ATOM 2505 C C . ARG A 1 304 ? 7.975 -8.353 -5.949 1.00 92.62 304 ARG A C 1
ATOM 2507 O O . ARG A 1 304 ? 8.742 -9.114 -5.352 1.00 92.62 304 ARG A O 1
ATOM 2514 N N . ARG A 1 305 ? 8.332 -7.144 -6.375 1.00 94.62 305 ARG A N 1
ATOM 2515 C CA . ARG A 1 305 ? 9.639 -6.529 -6.140 1.00 94.62 305 ARG A CA 1
ATOM 2516 C C . ARG A 1 305 ? 9.513 -5.009 -6.229 1.00 94.62 305 ARG A C 1
ATOM 2518 O O . ARG A 1 305 ? 8.737 -4.533 -7.055 1.00 94.62 305 ARG A O 1
ATOM 2525 N N . PRO A 1 306 ? 10.267 -4.257 -5.418 1.00 96.88 306 PRO A N 1
ATOM 2526 C CA . PRO A 1 306 ? 10.386 -2.824 -5.597 1.00 96.88 306 PRO A CA 1
ATOM 2527 C C . PRO A 1 306 ? 10.790 -2.441 -7.019 1.00 96.88 306 PRO A C 1
ATOM 2529 O O . PRO A 1 306 ? 11.494 -3.189 -7.704 1.00 96.88 306 PRO A O 1
ATOM 2532 N N . LEU A 1 307 ? 10.327 -1.268 -7.432 1.00 96.81 307 LEU A N 1
ATOM 2533 C CA . LEU A 1 307 ? 10.566 -0.612 -8.709 1.00 96.81 307 LEU A CA 1
ATOM 2534 C C . LEU A 1 307 ? 10.051 -1.394 -9.920 1.00 96.81 307 LEU A C 1
ATOM 2536 O O . LEU A 1 307 ? 10.308 -0.993 -11.048 1.00 96.81 307 LEU A O 1
ATOM 2540 N N . ALA A 1 308 ? 9.283 -2.472 -9.721 1.00 95.69 308 ALA A N 1
ATOM 2541 C CA . ALA A 1 308 ? 8.746 -3.255 -10.829 1.00 95.69 308 ALA A CA 1
ATOM 2542 C C . ALA A 1 308 ? 7.869 -2.397 -11.748 1.00 95.69 308 ALA A C 1
ATOM 2544 O O . ALA A 1 308 ? 7.968 -2.536 -12.961 1.00 95.69 308 ALA A O 1
ATOM 2545 N N . LYS A 1 309 ? 7.085 -1.458 -11.203 1.00 95.12 309 LYS A N 1
ATOM 2546 C CA . LYS A 1 309 ? 6.291 -0.535 -12.022 1.00 95.12 309 LYS A CA 1
ATOM 2547 C C . LYS A 1 309 ? 7.168 0.389 -12.881 1.00 95.12 309 LYS A C 1
ATOM 2549 O O . LYS A 1 309 ? 6.940 0.466 -14.084 1.00 95.12 309 LYS A O 1
ATOM 2554 N N . LEU A 1 310 ? 8.182 1.031 -12.288 1.00 97.12 310 LEU A N 1
ATOM 2555 C CA . LEU A 1 310 ? 9.149 1.866 -13.019 1.00 97.12 310 LEU A CA 1
ATOM 2556 C C . LEU A 1 310 ? 9.817 1.056 -14.135 1.00 97.12 310 LEU A C 1
ATOM 2558 O O . LEU A 1 310 ? 9.795 1.456 -15.295 1.00 97.12 310 LEU A O 1
ATOM 2562 N N . CYS A 1 311 ? 10.355 -0.119 -13.795 1.00 97.44 311 CYS A N 1
ATOM 2563 C CA . CYS A 1 311 ? 11.024 -0.981 -14.760 1.00 97.44 311 CYS A CA 1
ATOM 2564 C C . CYS A 1 311 ? 10.094 -1.395 -15.904 1.00 97.44 311 CYS A C 1
ATOM 2566 O O . CYS A 1 311 ? 10.523 -1.398 -17.053 1.00 97.44 311 CYS A O 1
ATOM 2568 N N . GLN A 1 312 ? 8.838 -1.739 -15.609 1.00 95.69 312 GLN A N 1
ATOM 2569 C CA . GLN A 1 312 ? 7.861 -2.137 -16.621 1.00 95.69 312 GLN A CA 1
ATOM 2570 C C . GLN A 1 312 ? 7.525 -0.995 -17.577 1.00 95.69 312 GLN A C 1
ATOM 2572 O O . GLN A 1 312 ? 7.570 -1.193 -18.788 1.00 95.69 312 GLN A O 1
ATOM 2577 N N . ASP A 1 313 ? 7.214 0.187 -17.050 1.00 96.56 313 ASP A N 1
ATOM 2578 C CA . ASP A 1 313 ? 6.830 1.339 -17.866 1.00 96.56 313 ASP A CA 1
ATOM 2579 C C . ASP A 1 313 ? 7.967 1.783 -18.784 1.00 96.56 313 ASP A C 1
ATOM 2581 O O . ASP A 1 313 ? 7.777 1.864 -19.997 1.00 96.56 313 ASP A O 1
ATOM 2585 N N . ILE A 1 314 ? 9.171 1.960 -18.233 1.00 97.88 314 ILE A N 1
ATOM 2586 C CA . ILE A 1 314 ? 10.338 2.367 -19.022 1.00 97.88 314 ILE A CA 1
ATOM 2587 C C . ILE A 1 314 ? 10.740 1.274 -20.015 1.00 97.88 314 ILE A C 1
ATOM 2589 O O . ILE A 1 314 ? 11.096 1.572 -21.151 1.00 97.88 314 ILE A O 1
ATOM 2593 N N . SER A 1 315 ? 10.621 -0.008 -19.654 1.00 96.50 315 SER A N 1
ATOM 2594 C CA . SER A 1 315 ? 10.896 -1.099 -20.600 1.00 96.50 315 SER A CA 1
ATOM 2595 C C . SER A 1 315 ? 9.893 -1.135 -21.756 1.00 96.50 315 SER A C 1
ATOM 2597 O O . SER A 1 315 ? 10.278 -1.482 -22.873 1.00 96.50 315 SER A O 1
ATOM 2599 N N . ARG A 1 316 ? 8.621 -0.783 -21.529 1.00 95.12 316 ARG A N 1
ATOM 2600 C CA . ARG A 1 316 ? 7.626 -0.643 -22.607 1.00 95.12 316 ARG A CA 1
ATOM 2601 C C . ARG A 1 316 ? 7.909 0.569 -23.477 1.00 95.12 316 ARG A C 1
ATOM 2603 O O . ARG A 1 316 ? 7.891 0.446 -24.699 1.00 95.12 316 ARG A O 1
ATOM 2610 N N . GLU A 1 317 ? 8.226 1.707 -22.863 1.00 96.31 317 GLU A N 1
ATOM 2611 C CA . GLU A 1 317 ? 8.622 2.929 -23.573 1.00 96.31 317 GLU A CA 1
ATOM 2612 C C . GLU A 1 317 ? 9.841 2.670 -24.477 1.00 96.31 317 GLU A C 1
ATOM 2614 O O . GLU A 1 317 ? 9.821 2.987 -25.667 1.00 96.31 317 GLU A O 1
ATOM 2619 N N . ALA A 1 318 ? 10.842 1.950 -23.961 1.00 95.44 318 ALA A N 1
ATOM 2620 C CA . ALA A 1 318 ? 12.029 1.509 -24.690 1.00 95.44 318 ALA A CA 1
ATOM 2621 C C . ALA A 1 318 ? 11.785 0.323 -25.654 1.00 95.44 318 ALA A C 1
ATOM 2623 O O . ALA A 1 318 ? 12.734 -0.191 -26.251 1.00 95.44 318 ALA A O 1
ATOM 2624 N N . ARG A 1 319 ? 10.532 -0.133 -25.816 1.00 92.44 319 ARG A N 1
ATOM 2625 C CA . ARG A 1 319 ? 10.110 -1.251 -26.690 1.00 92.44 319 ARG A CA 1
ATOM 2626 C C . ARG A 1 319 ? 10.818 -2.579 -26.405 1.00 92.44 319 ARG A C 1
ATOM 2628 O O . ARG A 1 319 ? 11.018 -3.403 -27.298 1.00 92.44 319 ARG A O 1
ATOM 2635 N N . MET A 1 320 ? 11.204 -2.797 -25.153 1.00 88.81 320 MET A N 1
ATOM 2636 C CA . MET A 1 320 ? 11.825 -4.034 -24.691 1.00 88.81 320 MET A CA 1
ATOM 2637 C C . MET A 1 320 ? 10.784 -5.114 -24.389 1.00 88.81 320 MET A C 1
ATOM 2639 O O . MET A 1 320 ? 11.018 -6.292 -24.647 1.00 88.81 320 MET A O 1
ATOM 2643 N N . ILE A 1 321 ? 9.639 -4.721 -23.843 1.00 86.31 321 ILE A N 1
ATOM 2644 C CA . ILE A 1 321 ? 8.523 -5.616 -23.520 1.00 86.31 321 ILE A CA 1
ATOM 2645 C C . ILE A 1 321 ? 7.219 -5.023 -24.062 1.00 86.31 321 ILE A C 1
ATOM 2647 O O . ILE A 1 321 ? 7.181 -3.846 -24.422 1.00 86.31 321 ILE A O 1
ATOM 2651 N N . LYS A 1 322 ? 6.177 -5.855 -24.159 1.00 75.75 322 LYS A N 1
ATOM 2652 C CA . LYS A 1 322 ? 4.856 -5.444 -24.652 1.00 75.75 322 LYS A CA 1
ATOM 2653 C C . LYS A 1 322 ? 4.016 -4.728 -23.595 1.00 75.75 322 LYS A C 1
ATOM 2655 O O . LYS A 1 322 ? 4.183 -5.003 -22.379 1.00 75.75 322 LYS A O 1
#

pLDDT: mean 90.17, std 12.86, range [29.22, 98.56]

Secondary structure (DSSP, 8-state):
--------SSS-PPPHHHHHHHHHHHHHHHHHHHHHT-----HHHHHHHHHHHHTHHHHHH--HHHHHHHHHHHHHTT-GGGGGSHHHHHHHHHHS-HHHHHH-IIIIIHHHHHH---B-TTTSSSB--EETTTTEESSEEEESS-TTT-GGGTT-GGGEEEE-HHHHHHHTT----TTTS--TTTS-HHHHEEEEE-HHHHHHHHTTS--SGGGS-EEEEE--S-TT---HHHHHHHHHHTTHHHHHHTTHHHHHHHHHHHHHS-HHHHHHHHHHHHHH-SS-HHHHHHHHHSS--SGGGTTSSTTHHHHHHHHHHTTS--

Nearest PDB structures (foldseek):
  4k7r-assembly1_A  TM=1.034E-01  e=4.247E+00  Escherichia coli K-12
  4mt0-assembly1_A  TM=9.479E-02  e=9.865E+00  Neisseria gonorrhoeae

Sequence (322 aa):
MKRIEIKYKEKGYYTLSQVEREFLALVKPTIERKLTSLKLRNKKRKSLVIRLVSNLNTILIGKPLALENFVRGIKKSGLLNSLDDRKFSNRLSKIFNYKSFRGSVKKGVWLGNILSIKACLYCNSQFTLSLTKSKKLTYTFDHFFPQTKYPFLAVSMYNLIPCCNYCNQRKSKSEYLLDELISPHVESFDDILIFKTDPSSIINFISGKYKSNDLIQLKLEYKRTNPLINGTEKFKNQLFQFDLEDVYENHKDIVGEIYIKSKIYTPAFRKYLKAFNKYTAFLTDDQVDQLIVGNYVSNNDINRRPLAKLCQDISREARMIK

Solvent-accessible surface area (backbone atoms only — not comparable to full-atom values): 18056 Å² total; per-residue (Å²): 136,87,55,89,67,58,82,69,96,87,82,72,79,70,50,70,68,54,52,51,53,51,52,44,70,73,47,44,67,65,37,49,56,52,60,74,66,58,88,69,86,56,65,58,54,45,53,41,51,54,52,48,61,80,38,42,63,47,45,36,64,26,51,59,70,55,41,49,52,51,52,52,54,37,50,76,68,57,36,52,65,51,47,74,43,61,72,56,35,51,50,42,33,66,52,32,34,40,70,62,36,57,71,27,60,86,44,32,36,40,49,49,56,61,61,59,48,25,14,11,56,85,73,35,67,38,62,23,49,63,40,74,92,80,58,41,62,79,37,40,67,30,50,65,59,45,42,91,83,37,24,76,40,42,67,10,60,55,31,47,41,63,22,28,64,67,53,39,59,48,45,73,77,57,84,59,51,86,83,46,33,79,44,68,88,81,47,47,64,76,57,45,43,40,54,47,68,44,67,67,33,48,52,36,38,76,72,58,73,39,90,52,43,85,65,49,48,77,45,84,42,77,38,78,80,48,92,87,58,84,52,61,61,19,48,52,42,44,37,63,56,58,45,43,64,66,62,51,65,78,44,32,60,60,54,46,50,49,52,54,44,36,69,70,55,32,75,67,53,46,52,48,52,54,54,55,32,69,80,66,63,82,59,52,74,69,52,51,53,21,60,72,70,70,39,54,69,49,84,78,38,37,39,66,35,46,40,13,56,55,53,34,36,48,29,36,76,57,67,63,48,129

Foldseek 3Di:
DPDPPQDDPDDDGDDPVNVLVLLCVVQVVQLLVLLVPDDDDDPLLVVVSVLCNVCVSCLAENAQVSNQVSVVVCVVVVSLVVCVPVVSLVSLLVSLPLVCQCPDLSHNLVLLNRSLQQAFQLQLAHGFDRDPVVSHTQWFFAFLAACSS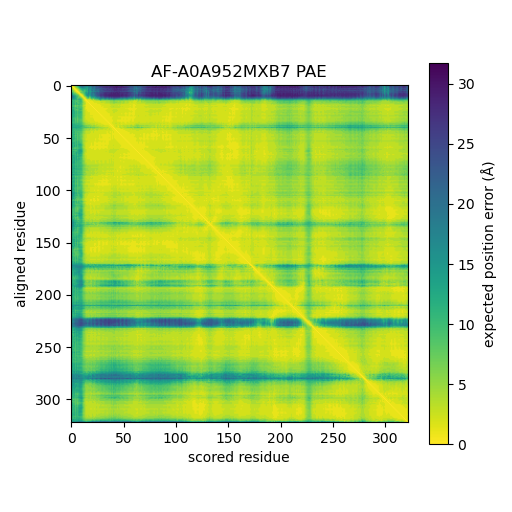VVSNSNHSQRTGTHHPLLSVLCNVDHDGVLQAPRCSVAGPLQFKFKDWDPVLLVCLVVCVDVDLLSIGIDIDTDCPDPPRPCVNNVVSSCVSRVNNVSCSVVSVLLSLLLVLLVVCDPVNLVVVQVVCVVVVPDDNQVSLCVSLVHHQDPSCSRNHGCNRVSNRSNVVSVSHD